Protein AF-A0A2D6P8U4-F1 (afdb_monomer)

Foldseek 3Di:
DQPQVLVCVQQNDWDDDPQQKTFGDDPVDDDPDRQWIARSQQQWIAGPPPGDIDRHVLVVCVVSVPDPVSSVVVVVSPPSRPDDDDPPDDPPQDDDPPQWDQLLDDDPDPLSVLAVVLCVVLVHDSVLSVVQSWTAGCDDPLRQWIKGFFAALVRRTPWIKTAHSDPPDPDRIDIPPDDLLGWGNNVQADLAAEAEEEADPSLCSQQVPRYTHSVHLADHPNNLVCNLVSVRAEYEYQYDPVSLVRVLVSLVVCVVSNHFYFDQDDDNDGNSRCGHPVSVVSSVPTDTDDPVNSVVSVVVD

Secondary structure (DSSP, 8-state):
--HHHHHHHHH---EE-GGGEEEE--TTS--SS--EEEETTT--EEETTT--EESSHHHHHHHTT--HHHHHHHHTTSS------------------TTEEETTS---SHHHHHHHHHHHHTT--HHHHHHTT-EEESSGGGTTEEEEEEE-TTS-EEEEEEEESSTT-S-SEE--SS-S-S-TTGGG--TTS-EEEESSHHHHHHH-SSEEE-SSSS--HHHHHHHHHTT--EEEEE--GGGHHHHHHHHHHHHHTT-EEEE----SS-HHHH-HHHHHHHHHHSPPPPHHHHHHHHHT-

Mean predicted aligned error: 14.3 Å

Solvent-accessible surface area (backbone atoms only — not comparable to full-atom values): 17130 Å² total; per-residue (Å²): 135,61,72,62,62,58,49,31,76,73,62,41,81,64,44,84,52,76,95,51,29,32,25,22,60,40,93,88,48,98,54,100,56,60,41,22,36,37,25,73,46,69,30,31,33,38,26,81,79,81,65,53,63,39,80,30,54,67,58,51,40,59,76,64,68,56,56,70,70,63,54,56,62,50,58,79,58,66,80,66,55,79,61,98,62,80,88,72,71,77,81,70,77,66,70,78,64,92,54,59,40,54,60,77,54,88,69,89,50,70,61,53,52,46,44,50,52,41,36,48,75,62,73,47,50,75,66,52,31,53,73,47,57,24,22,33,17,76,46,74,100,50,38,52,16,35,35,43,56,23,24,30,76,86,68,47,60,66,50,46,43,33,35,39,55,49,89,86,45,92,64,54,66,49,65,67,100,63,77,68,70,56,55,36,40,34,60,68,55,56,56,91,48,65,35,35,38,26,37,37,64,62,28,24,61,40,62,59,64,35,38,32,22,45,80,47,74,60,91,37,67,55,47,57,50,47,42,61,76,58,62,37,59,35,39,36,41,46,47,59,62,94,33,44,72,55,47,51,56,50,44,53,53,40,42,76,74,69,24,47,31,27,69,40,87,49,64,103,49,56,52,44,76,63,28,49,69,55,46,51,53,50,52,74,72,46,65,69,58,45,75,69,56,51,53,53,56,64,73,76,110

Nearest PDB structures (foldseek):
  2au3-assembly1_A  TM=5.442E-01  e=9.985E-15  Aquifex aeolicus
  8dvf-assembly1_H  TM=5.049E-01  e=4.642E-12  Escherichia phage T4
  1d0q-assembly1_B  TM=6.889E-01  e=1.267E-02  Geobacillus stearothermophilus
  6hxq-assembly1_C  TM=6.731E-01  e=1.384E+00  Hydrogenobacter thermophilus
  2nu7-assembly1_A  TM=3.804E-01  e=1.554E+00  Escherichia coli

pLDDT: mean 88.01, std 12.31, range [30.81, 98.56]

Radius of gyration: 25.44 Å; Cα contacts (8 Å, |Δi|>4): 503; chains: 1; bounding box: 66×58×62 Å

Sequence (301 aa):
MQLINLLESVMGISKILKKGEHAFYCPFCNHYKKKLQVNVLSQKWRCWVCDKKGGSVFSLFKLLNVSNDKMKKLDDFKNDYIGKKEYKQKKDILQLPNEFKPLWKPSKTPEYRNALHYLKGRGIDTIDIRRYNIGYCESGDYGGMVIIPSYDLYGSLNFFTGRSYYQDSYMKHKNPPVTKDIIGFENMINWNIPITIVEGAFDAITVRRNCIPLYGKVIMNNLKKMILQKGVKEVNLALDPDAIKNTLQTAEYLMNEGVNVVVVPLKEQDPNDMGRNDFYNLVRNTNQLDLSSLVKLKFSI

Structure (mmCIF, N/CA/C/O backbone):
data_AF-A0A2D6P8U4-F1
#
_entry.id   AF-A0A2D6P8U4-F1
#
loop_
_atom_site.group_PDB
_atom_site.id
_atom_site.type_symbol
_atom_site.label_atom_id
_atom_site.label_alt_id
_atom_site.label_comp_id
_atom_site.label_asym_id
_atom_site.label_entity_id
_atom_site.label_seq_id
_atom_site.pdbx_PDB_ins_code
_atom_site.Cartn_x
_atom_site.Cartn_y
_atom_site.Cartn_z
_atom_site.occupancy
_atom_site.B_iso_or_equiv
_atom_site.auth_seq_id
_atom_site.auth_comp_id
_atom_site.auth_asym_id
_atom_site.auth_atom_id
_atom_site.pdbx_PDB_model_num
ATOM 1 N N . MET A 1 1 ? -12.736 29.381 -31.223 1.00 54.16 1 MET A N 1
ATOM 2 C CA . MET A 1 1 ? -14.124 28.872 -31.061 1.00 54.16 1 MET A CA 1
ATOM 3 C C . MET A 1 1 ? -14.551 29.205 -29.638 1.00 54.16 1 MET A C 1
ATOM 5 O O . MET A 1 1 ? -13.677 29.132 -28.800 1.00 54.16 1 MET A O 1
ATOM 9 N N . GLN A 1 2 ? -15.784 29.630 -29.340 1.00 79.12 2 GLN A N 1
ATOM 10 C CA . GLN A 1 2 ? -16.207 29.902 -27.949 1.00 79.12 2 GLN A CA 1
ATOM 11 C C . GLN A 1 2 ? -16.866 28.650 -27.342 1.00 79.12 2 GLN A C 1
ATOM 13 O O . GLN A 1 2 ? -17.594 27.955 -28.052 1.00 79.12 2 GLN A O 1
ATOM 18 N N . LEU A 1 3 ? -16.647 28.370 -26.047 1.00 86.00 3 LEU A N 1
ATOM 19 C CA . LEU A 1 3 ? -17.177 27.180 -25.350 1.00 86.00 3 LEU A CA 1
ATOM 20 C C . LEU A 1 3 ? -18.702 27.042 -25.501 1.00 86.00 3 LEU A C 1
ATOM 22 O O . LEU A 1 3 ? -19.229 25.934 -25.608 1.00 86.00 3 LEU A O 1
ATOM 26 N N . ILE A 1 4 ? -19.410 28.170 -25.567 1.00 90.06 4 ILE A N 1
ATOM 27 C CA . ILE A 1 4 ? -20.857 28.195 -25.775 1.00 90.06 4 ILE A CA 1
ATOM 28 C C . ILE A 1 4 ? -21.283 27.530 -27.090 1.00 90.06 4 ILE A C 1
ATOM 30 O O . ILE A 1 4 ? -22.231 26.751 -27.088 1.00 90.06 4 ILE A O 1
ATOM 34 N N . ASN A 1 5 ? -20.538 27.722 -28.180 1.00 90.94 5 ASN A N 1
ATOM 35 C CA . ASN A 1 5 ? -20.870 27.125 -29.477 1.00 90.94 5 ASN A CA 1
ATOM 36 C C . ASN A 1 5 ? -20.796 25.592 -29.413 1.00 90.94 5 ASN A C 1
ATOM 38 O O . ASN A 1 5 ? -21.602 24.890 -30.023 1.00 90.94 5 ASN A O 1
ATOM 42 N N . LEU A 1 6 ? -19.846 25.059 -28.636 1.00 91.38 6 LEU A N 1
ATOM 43 C CA . LEU A 1 6 ? -19.727 23.621 -28.413 1.00 91.38 6 LEU A CA 1
ATOM 44 C C . LEU A 1 6 ? -20.908 23.090 -27.586 1.00 91.38 6 LEU A C 1
ATOM 46 O O . LEU A 1 6 ? -21.486 22.067 -27.954 1.00 91.38 6 LEU A O 1
ATOM 50 N N . LEU A 1 7 ? -21.300 23.797 -26.520 1.00 91.38 7 LEU A N 1
ATOM 51 C CA . LEU A 1 7 ? -22.465 23.451 -25.697 1.00 91.38 7 LEU A CA 1
ATOM 52 C C . LEU A 1 7 ? -23.767 23.456 -26.511 1.00 91.38 7 LEU A C 1
ATOM 54 O O . LEU A 1 7 ? -24.553 22.512 -26.416 1.00 91.38 7 LEU A O 1
ATOM 58 N N . GLU A 1 8 ? -23.978 24.472 -27.349 1.00 93.56 8 GLU A N 1
ATOM 59 C CA . GLU A 1 8 ? -25.173 24.583 -28.192 1.00 93.56 8 GLU A CA 1
ATOM 60 C C . GLU A 1 8 ? -25.215 23.513 -29.289 1.00 93.56 8 GLU A C 1
ATOM 62 O O . GLU A 1 8 ? -26.287 22.995 -29.596 1.00 93.56 8 GLU A O 1
ATOM 67 N N . SER A 1 9 ? -24.055 23.065 -29.789 1.00 92.62 9 SER A N 1
ATOM 68 C CA . SER A 1 9 ? -23.976 21.923 -30.715 1.00 92.62 9 SER A CA 1
ATOM 69 C C . SER A 1 9 ? -24.376 20.576 -30.091 1.00 92.62 9 SER A C 1
ATOM 71 O O . SER A 1 9 ? -24.535 19.587 -30.811 1.00 92.62 9 SER A O 1
ATOM 73 N N . VAL A 1 10 ? -24.452 20.492 -28.757 1.00 90.00 10 VAL A N 1
ATOM 74 C CA . VAL A 1 10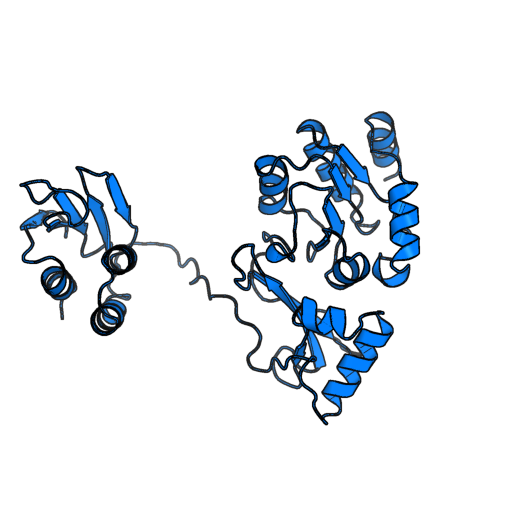 ? -24.798 19.269 -28.011 1.00 90.00 10 VAL A CA 1
ATOM 75 C C . VAL A 1 10 ? -26.210 19.349 -27.436 1.00 90.00 10 VAL A C 1
ATOM 77 O O . VAL A 1 10 ? -26.948 18.375 -27.518 1.00 90.00 10 VAL A O 1
ATOM 80 N N . MET A 1 11 ? -26.585 20.485 -26.847 1.00 91.00 11 MET A N 1
ATOM 81 C CA . MET A 1 11 ? -27.829 20.634 -26.076 1.00 91.00 11 MET A CA 1
ATOM 82 C C . MET A 1 11 ? -28.845 21.589 -26.721 1.00 91.00 11 MET A C 1
ATOM 84 O O . MET A 1 11 ? -29.898 21.851 -26.137 1.00 91.00 11 MET A O 1
ATOM 88 N N . GLY A 1 12 ? -28.539 22.116 -27.909 1.00 89.31 12 GLY A N 1
ATOM 89 C CA . GLY A 1 12 ? -29.346 23.121 -28.596 1.00 89.31 12 GLY A CA 1
ATOM 90 C C . GLY A 1 12 ? -29.139 24.537 -28.055 1.00 89.31 12 GLY A C 1
ATOM 91 O O . GLY A 1 12 ? -28.386 24.766 -27.111 1.00 89.31 12 GLY A O 1
ATOM 92 N N . ILE A 1 13 ? -29.826 25.503 -28.668 1.00 92.25 13 ILE A N 1
ATOM 93 C CA . ILE A 1 13 ? -29.651 26.941 -28.405 1.00 92.25 13 ILE A CA 1
ATOM 94 C C . ILE A 1 13 ? -29.921 27.272 -26.932 1.00 92.25 13 ILE A C 1
ATOM 96 O O . ILE A 1 13 ? -30.961 26.903 -26.367 1.00 92.25 13 ILE A O 1
ATOM 100 N N . SER A 1 14 ? -29.019 28.029 -26.313 1.00 93.75 14 SER A N 1
ATOM 101 C CA . SER A 1 14 ? -29.121 28.437 -24.915 1.00 93.75 14 SER A CA 1
ATOM 102 C C . SER A 1 14 ? -29.982 29.693 -24.723 1.00 93.75 14 SER A C 1
ATOM 104 O O . SER A 1 14 ? -30.368 30.377 -25.667 1.00 93.75 14 SER A O 1
ATOM 106 N N . LYS A 1 15 ? -30.348 30.000 -23.477 1.00 94.31 15 LYS A N 1
ATOM 107 C CA . LYS A 1 15 ? -30.810 31.333 -23.070 1.00 94.31 15 LYS A CA 1
ATOM 108 C C . LYS A 1 15 ? -29.705 31.986 -22.247 1.00 94.31 15 LYS A C 1
ATOM 110 O O . LYS A 1 15 ? -29.347 31.457 -21.196 1.00 94.31 15 LYS A O 1
ATOM 115 N N . ILE A 1 16 ? -29.216 33.134 -22.703 1.00 92.75 16 ILE A N 1
ATOM 116 C CA . ILE A 1 16 ? -28.160 33.895 -22.029 1.00 92.75 16 ILE A CA 1
ATOM 117 C C . ILE A 1 16 ? -28.705 34.498 -20.728 1.00 92.75 16 ILE A C 1
ATOM 119 O O . ILE A 1 16 ? -29.811 35.046 -20.688 1.00 92.75 16 ILE A O 1
ATOM 123 N N . LEU A 1 17 ? -27.926 34.383 -19.657 1.00 89.75 17 LEU A N 1
ATOM 124 C CA . LEU A 1 17 ? -28.174 34.981 -18.349 1.00 89.75 17 LEU A CA 1
ATOM 125 C C . LEU A 1 17 ? -26.971 35.853 -17.939 1.00 89.75 17 LEU A C 1
ATOM 127 O O . LEU A 1 17 ? -25.997 36.016 -18.671 1.00 89.75 17 LEU A O 1
ATOM 131 N N . LYS A 1 18 ? -27.044 36.470 -16.756 1.00 85.88 18 LYS A N 1
ATOM 132 C CA . LYS A 1 18 ? -25.977 37.343 -16.244 1.00 85.88 18 LYS A CA 1
ATOM 133 C C . LYS A 1 18 ? -24.735 36.527 -15.848 1.00 85.88 18 LYS A C 1
ATOM 135 O O . LYS A 1 18 ? -24.853 35.372 -15.454 1.00 85.88 18 LYS A O 1
ATOM 140 N N . LYS A 1 19 ? -23.557 37.163 -15.868 1.00 81.25 19 LYS A N 1
ATOM 141 C CA . LYS A 1 19 ? -22.279 36.611 -15.357 1.00 81.25 19 LYS A CA 1
ATOM 142 C C . LYS A 1 19 ? -21.829 35.292 -16.020 1.00 81.25 19 LYS A C 1
ATOM 144 O O . LYS A 1 19 ? -21.288 34.412 -15.351 1.00 81.25 19 LYS A O 1
ATOM 149 N N . GLY A 1 20 ? -22.044 35.163 -17.331 1.00 83.25 20 GLY A N 1
ATOM 150 C CA . GLY A 1 20 ? -21.595 34.001 -18.110 1.00 83.25 20 GLY A CA 1
ATOM 151 C C . GLY A 1 20 ? -22.430 32.736 -17.896 1.00 83.25 20 GLY A C 1
ATOM 152 O O . GLY A 1 20 ? -21.980 31.648 -18.237 1.00 83.25 20 GLY A O 1
ATOM 153 N N . GLU A 1 21 ? -23.624 32.850 -17.316 1.00 91.88 21 GLU A N 1
ATOM 154 C CA . GLU A 1 21 ? -24.567 31.739 -17.177 1.00 91.88 21 GLU A CA 1
ATOM 155 C C . GLU A 1 21 ? -25.403 31.561 -18.449 1.00 91.88 21 GLU A C 1
ATOM 157 O O . GLU A 1 21 ? -25.930 32.525 -19.005 1.00 91.88 21 GLU A O 1
ATOM 162 N N . HIS A 1 22 ? -25.584 30.316 -18.875 1.00 95.81 22 HIS A N 1
ATOM 163 C CA . HIS A 1 22 ? -26.416 29.938 -20.013 1.00 95.81 22 HIS A CA 1
ATOM 164 C C . HIS A 1 22 ? -27.392 28.838 -19.600 1.00 95.81 22 HIS A C 1
ATOM 166 O O . HIS A 1 22 ? -26.995 27.829 -19.021 1.00 95.81 22 HIS A O 1
ATOM 172 N N . ALA A 1 23 ? -28.680 29.021 -19.889 1.00 96.00 23 ALA A N 1
ATOM 173 C CA . ALA A 1 23 ? -29.722 28.055 -19.559 1.00 96.00 23 ALA A CA 1
ATOM 174 C C . ALA A 1 23 ? -30.136 27.209 -20.772 1.00 96.00 23 ALA A C 1
ATOM 176 O O . ALA A 1 23 ? -30.464 27.748 -21.827 1.00 96.00 23 ALA A O 1
ATOM 177 N N . PHE A 1 24 ? -30.213 25.894 -20.582 1.00 96.75 24 PHE A N 1
ATOM 178 C CA . PHE A 1 24 ? -30.590 24.874 -21.561 1.00 96.75 24 PHE A CA 1
ATOM 179 C C . PHE A 1 24 ? -31.793 24.061 -21.077 1.00 96.75 24 PHE A C 1
ATOM 181 O O . PHE A 1 24 ? -32.132 24.047 -19.884 1.00 96.75 24 PHE A O 1
ATOM 188 N N . TYR A 1 25 ? -32.437 23.356 -22.008 1.00 95.94 25 TYR A N 1
ATOM 189 C CA . TYR A 1 25 ? -33.352 22.279 -21.643 1.00 95.94 25 TYR A CA 1
ATOM 190 C C . TYR A 1 25 ? -32.557 21.171 -20.963 1.00 95.94 25 TYR A C 1
ATOM 192 O O . TYR A 1 25 ? -31.453 20.839 -21.385 1.00 95.94 25 TYR A O 1
ATOM 200 N N . CYS A 1 26 ? -33.087 20.651 -19.860 1.00 93.12 26 CYS A N 1
ATOM 201 C CA . CYS A 1 26 ? -32.398 19.601 -19.134 1.00 93.12 26 CYS A CA 1
ATOM 202 C C . CYS A 1 26 ? -32.654 18.261 -19.840 1.00 93.12 26 CYS A C 1
ATOM 204 O O . CYS A 1 26 ? -33.804 17.840 -19.896 1.00 93.12 26 CYS A O 1
ATOM 206 N N . PRO A 1 27 ? -31.622 17.556 -20.316 1.00 90.44 27 PRO A N 1
ATOM 207 C CA . PRO A 1 27 ? -31.775 16.244 -20.949 1.00 90.44 27 PRO A CA 1
ATOM 208 C C . PRO A 1 27 ? -32.093 15.131 -19.938 1.00 90.44 27 PRO A C 1
ATOM 210 O O . PRO A 1 27 ? -32.427 14.017 -20.319 1.00 90.44 27 PRO A O 1
ATOM 213 N N . PHE A 1 28 ? -31.983 15.418 -18.637 1.00 90.75 28 PHE A N 1
ATOM 214 C CA . PHE A 1 28 ? -32.186 14.442 -17.566 1.00 90.75 28 PHE A CA 1
ATOM 215 C C . PHE A 1 28 ? -33.572 14.503 -16.918 1.00 90.75 28 PHE A C 1
ATOM 217 O O . PHE A 1 28 ? -33.871 13.679 -16.058 1.00 90.75 28 PHE A O 1
ATOM 224 N N . CYS A 1 29 ? -34.385 15.513 -17.236 1.00 90.75 29 CYS A N 1
ATOM 225 C CA . CYS A 1 29 ? -35.736 15.636 -16.698 1.00 90.75 29 CYS A CA 1
ATOM 226 C C . CYS A 1 29 ? -36.660 16.332 -17.693 1.00 90.75 29 CYS A C 1
ATOM 228 O O . CYS A 1 29 ? -36.259 17.282 -18.362 1.00 90.75 29 CYS A O 1
ATOM 230 N N . ASN A 1 30 ? -37.922 15.918 -17.731 1.00 88.38 30 ASN A N 1
ATOM 231 C CA . ASN A 1 30 ? -38.891 16.467 -18.666 1.00 88.38 30 ASN A CA 1
ATOM 232 C C . ASN A 1 30 ? -39.553 17.737 -18.099 1.00 88.38 30 ASN A C 1
ATOM 234 O O . ASN A 1 30 ? -40.596 17.672 -17.454 1.00 88.38 30 ASN A O 1
ATOM 238 N N . HIS A 1 31 ? -38.916 18.897 -18.286 1.00 92.00 31 HIS A N 1
ATOM 239 C CA . HIS A 1 31 ? -39.448 20.190 -17.847 1.00 92.00 31 HIS A CA 1
ATOM 240 C C . HIS A 1 31 ? -39.489 21.191 -19.011 1.00 92.00 31 HIS A C 1
ATOM 242 O O . HIS A 1 31 ? -38.483 21.445 -19.669 1.00 92.00 31 HIS A O 1
ATOM 248 N N . TYR A 1 32 ? -40.644 21.829 -19.211 1.00 89.94 32 TYR A N 1
ATOM 249 C CA . TYR A 1 32 ? -40.938 22.715 -20.350 1.00 89.94 32 TYR A CA 1
ATOM 250 C C . TYR A 1 32 ? -40.152 24.044 -20.372 1.00 89.94 32 TYR A C 1
ATOM 252 O O . TYR A 1 32 ? -40.180 24.776 -21.360 1.00 89.94 32 TYR A O 1
ATOM 260 N N . LYS A 1 33 ? -39.434 24.381 -19.292 1.00 92.62 33 LYS A N 1
ATOM 261 C CA . LYS A 1 33 ? -38.512 25.537 -19.220 1.00 92.62 33 LYS A CA 1
ATOM 262 C C . LYS A 1 33 ? -37.052 25.090 -19.188 1.00 92.62 33 LYS A C 1
ATOM 264 O O . LYS A 1 33 ? -36.723 24.114 -18.515 1.00 92.62 33 LYS A O 1
ATOM 269 N N . LYS A 1 34 ? -36.174 25.906 -19.781 1.00 94.81 34 LYS A N 1
ATOM 270 C CA . LYS A 1 34 ? -34.710 25.783 -19.695 1.00 94.81 34 LYS A CA 1
ATOM 271 C C . LYS A 1 34 ? -34.228 25.990 -18.252 1.00 94.81 34 LYS A C 1
ATOM 273 O O . LYS A 1 34 ? -34.182 27.120 -17.761 1.00 94.81 34 LYS A O 1
ATOM 278 N N . LYS A 1 35 ? -33.943 24.894 -17.549 1.00 95.44 35 LYS A N 1
ATOM 279 C CA . LYS A 1 35 ? -33.589 24.879 -16.116 1.00 95.44 35 LYS A CA 1
ATOM 280 C C . LYS A 1 35 ? -32.215 24.280 -15.825 1.00 95.44 35 LYS A C 1
ATOM 282 O O . LYS A 1 35 ? -31.794 24.318 -14.672 1.00 95.44 35 LYS A O 1
ATOM 287 N N . LEU A 1 36 ? -31.521 23.766 -16.841 1.00 96.25 36 LEU A N 1
ATOM 288 C CA . LEU A 1 36 ? -30.115 23.386 -16.750 1.00 96.25 36 LEU A CA 1
ATOM 289 C C . LEU A 1 36 ? -29.263 24.627 -17.009 1.00 96.25 36 LEU A C 1
ATOM 291 O O . LEU A 1 36 ? -29.207 25.093 -18.138 1.00 96.25 36 LEU A O 1
ATOM 295 N N . GLN A 1 37 ? -28.643 25.182 -15.976 1.00 96.69 37 GLN A N 1
ATOM 296 C CA . GLN A 1 37 ? -27.722 26.306 -16.118 1.00 96.69 37 GLN A CA 1
ATOM 297 C C . GLN A 1 37 ? -26.286 25.800 -16.193 1.00 96.69 37 GLN A C 1
ATOM 299 O O . GLN A 1 37 ? -25.914 24.896 -15.443 1.00 96.69 37 GLN A O 1
ATOM 304 N N . VAL A 1 38 ? -25.513 26.375 -17.109 1.00 95.06 38 VAL A N 1
ATOM 305 C CA . VAL A 1 38 ? -24.090 26.120 -17.315 1.00 95.06 38 VAL A CA 1
ATOM 306 C C . VAL A 1 38 ? -23.380 27.466 -17.352 1.00 95.06 38 VAL A C 1
ATOM 308 O O . VAL A 1 38 ? -23.699 28.314 -18.186 1.00 95.06 38 VAL A O 1
ATOM 311 N N . ASN A 1 39 ? -22.391 27.646 -16.488 1.00 93.00 39 ASN A N 1
ATOM 312 C CA . ASN A 1 39 ? -21.556 28.833 -16.500 1.00 93.00 39 ASN A CA 1
ATOM 313 C C . ASN A 1 39 ? -20.386 28.623 -17.464 1.00 93.00 39 ASN A C 1
ATOM 315 O O . ASN A 1 39 ? -19.572 27.735 -17.235 1.00 93.00 39 ASN A O 1
ATOM 319 N N . VAL A 1 40 ? -20.255 29.421 -18.521 1.00 89.12 40 VAL A N 1
ATOM 320 C CA . VAL A 1 40 ? -19.177 29.230 -19.511 1.00 89.12 40 VAL A CA 1
ATOM 321 C C . VAL A 1 40 ? -17.803 29.679 -19.008 1.00 89.12 40 VAL A C 1
ATOM 323 O O . VAL A 1 40 ? -16.796 29.248 -19.553 1.00 89.12 40 VAL A O 1
ATOM 326 N N . LEU A 1 41 ? -17.746 30.488 -17.946 1.00 85.62 41 LEU A N 1
ATOM 327 C CA . LEU A 1 41 ? -16.488 30.940 -17.338 1.00 85.62 41 LEU A CA 1
ATOM 328 C C . LEU A 1 41 ? -15.974 29.923 -16.309 1.00 85.62 41 LEU A C 1
ATOM 330 O O . LEU A 1 41 ? -14.814 29.526 -16.328 1.00 85.62 41 LEU A O 1
ATOM 334 N N . SER A 1 42 ? -16.851 29.469 -15.409 1.00 82.50 42 SER A N 1
ATOM 335 C CA . SER A 1 42 ? -16.504 28.506 -14.353 1.00 82.50 42 SER A CA 1
ATOM 336 C C . SER A 1 42 ? -16.768 27.048 -14.724 1.00 82.50 42 SER A C 1
ATOM 338 O O . SER A 1 42 ? -16.460 26.161 -13.937 1.00 82.50 42 SER A O 1
ATOM 340 N N . GLN A 1 43 ? -17.386 26.777 -15.874 1.00 88.12 43 GLN A N 1
ATOM 341 C CA . GLN A 1 43 ? -17.770 25.447 -16.374 1.00 88.12 43 GLN A CA 1
ATOM 342 C C . GLN A 1 43 ? -18.676 24.613 -15.451 1.00 88.12 43 GLN A C 1
ATOM 344 O O . GLN A 1 43 ? -18.984 23.457 -15.751 1.00 88.12 43 GLN A O 1
ATOM 349 N N . LYS A 1 44 ? -19.125 25.174 -14.327 1.00 91.00 44 LYS A N 1
ATOM 350 C CA . LYS A 1 44 ? -20.055 24.523 -13.408 1.00 91.00 44 LYS A CA 1
ATOM 351 C C . LYS A 1 44 ? -21.443 24.501 -14.018 1.00 91.00 44 LYS A C 1
ATOM 353 O O . LYS A 1 44 ? -21.838 25.427 -14.724 1.00 91.00 44 LYS A O 1
ATOM 358 N N . TRP A 1 45 ? -22.198 23.463 -13.693 1.00 94.88 45 TRP A N 1
ATOM 359 C CA . TRP A 1 45 ? -23.568 23.338 -14.158 1.00 94.88 45 TRP A CA 1
ATOM 360 C C . TRP A 1 45 ? -24.472 22.737 -13.093 1.00 94.88 45 TRP A C 1
ATOM 362 O O . TRP A 1 45 ? -24.039 21.948 -12.249 1.00 94.88 45 TRP A O 1
ATOM 372 N N . ARG A 1 46 ? -25.747 23.115 -13.140 1.00 95.31 46 ARG A N 1
ATOM 373 C CA . ARG A 1 46 ? -26.797 22.592 -12.264 1.00 95.31 46 ARG A CA 1
ATOM 374 C C . ARG A 1 46 ? -28.145 22.672 -12.959 1.00 95.31 46 ARG A C 1
ATOM 376 O O . ARG A 1 46 ? -28.494 23.692 -13.548 1.00 95.31 46 ARG A O 1
ATOM 383 N N . CYS A 1 47 ? -28.932 21.611 -12.844 1.00 95.38 47 CYS A N 1
ATOM 384 C CA . CYS A 1 47 ? -30.356 21.660 -13.115 1.00 95.38 47 CYS A CA 1
ATOM 385 C C . CYS A 1 47 ? -31.112 22.075 -11.853 1.00 95.38 47 CYS A C 1
ATOM 387 O O . CYS A 1 47 ? -31.007 21.424 -10.819 1.00 95.38 47 CYS A O 1
ATOM 389 N N . TRP A 1 48 ? -31.927 23.121 -11.955 1.00 93.44 48 TRP A N 1
ATOM 390 C CA . TRP A 1 48 ? -32.755 23.620 -10.851 1.00 93.44 48 TRP A CA 1
ATOM 391 C C . TRP A 1 48 ? -34.073 22.851 -10.654 1.00 93.44 48 TRP A C 1
ATOM 393 O O . TRP A 1 48 ? -34.917 23.293 -9.884 1.00 93.44 48 TRP A O 1
ATOM 403 N N . VAL A 1 49 ? -34.274 21.740 -11.375 1.00 93.88 49 VAL A N 1
ATOM 404 C CA . VAL A 1 49 ? -35.468 20.881 -11.256 1.00 93.88 49 VAL A CA 1
ATOM 405 C C . VAL A 1 49 ? -35.086 19.514 -10.691 1.00 93.88 49 VAL A C 1
ATOM 407 O O . VAL A 1 49 ? -35.568 19.148 -9.630 1.00 93.88 49 VAL A O 1
ATOM 410 N N . CYS A 1 50 ? -34.185 18.772 -11.347 1.00 89.75 50 CYS A N 1
ATOM 411 C CA . CYS A 1 50 ? -33.777 17.428 -10.902 1.00 89.75 50 CYS A CA 1
ATOM 412 C C . CYS A 1 50 ? -32.506 17.394 -10.031 1.00 89.75 50 CYS A C 1
ATOM 414 O O . CYS A 1 50 ? -31.950 16.324 -9.804 1.00 89.75 50 CYS A O 1
ATOM 416 N N . ASP A 1 51 ? -31.997 18.558 -9.621 1.00 89.31 51 ASP A N 1
ATOM 417 C CA . ASP A 1 51 ? -30.769 18.792 -8.836 1.00 89.31 51 ASP A CA 1
ATOM 418 C C . ASP A 1 51 ? -29.454 18.172 -9.354 1.00 89.31 51 ASP A C 1
ATOM 420 O O . ASP A 1 51 ? -28.400 18.327 -8.730 1.00 89.31 51 ASP A O 1
ATOM 424 N N . LYS A 1 52 ? -29.450 17.526 -10.528 1.00 87.69 52 LYS A N 1
ATOM 425 C CA . LYS A 1 52 ? -28.202 17.080 -11.163 1.00 87.69 52 LYS A CA 1
ATOM 426 C C . LYS A 1 52 ? -27.276 18.272 -11.379 1.00 87.69 52 LYS A C 1
ATOM 428 O O . LYS A 1 52 ? -27.683 19.302 -11.918 1.00 87.69 52 LYS A O 1
ATOM 433 N N . LYS A 1 53 ? -26.024 18.117 -10.964 1.00 91.81 53 LYS A N 1
ATOM 434 C CA . LYS A 1 53 ? -25.007 19.167 -10.981 1.00 91.81 53 LYS A CA 1
ATOM 435 C C . LYS A 1 53 ? -23.625 18.582 -11.202 1.00 91.81 53 LYS A C 1
ATOM 437 O O . LYS A 1 53 ? -23.391 17.407 -10.921 1.00 91.81 53 LYS A O 1
ATOM 442 N N . GLY A 1 54 ? -22.707 19.415 -11.665 1.00 87.88 54 GLY A N 1
ATOM 443 C CA . GLY A 1 54 ? -21.327 19.016 -11.882 1.00 87.88 54 GLY A CA 1
ATOM 444 C C . GLY A 1 54 ? -20.365 20.192 -11.863 1.00 87.88 54 GLY A C 1
ATOM 445 O O . GLY A 1 54 ? -20.733 21.348 -12.076 1.00 87.88 54 GLY A O 1
ATOM 446 N N . GLY A 1 55 ? -19.111 19.870 -11.554 1.00 85.56 55 GLY A N 1
ATOM 447 C CA . GLY A 1 55 ? -18.034 20.848 -11.421 1.00 85.56 55 GLY A CA 1
ATOM 448 C C . GLY A 1 55 ? -17.366 21.240 -12.738 1.00 85.56 55 GLY A C 1
ATOM 449 O O . GLY A 1 55 ? -16.497 22.103 -12.713 1.00 85.56 55 GLY A O 1
ATOM 450 N N . SER A 1 56 ? -17.727 20.603 -13.854 1.00 89.25 56 SER A N 1
ATOM 451 C CA . SER A 1 56 ? -17.162 20.885 -15.174 1.00 89.25 56 SER A CA 1
ATOM 452 C C . SER A 1 56 ? -18.127 20.508 -16.297 1.00 89.25 56 SER A C 1
ATOM 454 O O . SER A 1 56 ? -18.952 19.601 -16.152 1.00 89.25 56 SER A O 1
ATOM 456 N N . VAL A 1 57 ? -17.974 21.143 -17.459 1.00 89.50 57 VAL A N 1
ATOM 457 C CA . VAL A 1 57 ? -18.691 20.761 -18.686 1.00 89.50 57 VAL A CA 1
ATOM 458 C C . VAL A 1 57 ? -18.310 19.341 -19.116 1.00 89.50 57 VAL A C 1
ATOM 460 O O . VAL A 1 57 ? -19.152 18.609 -19.628 1.00 89.50 57 VAL A O 1
ATOM 463 N N . PHE A 1 58 ? -17.089 18.891 -18.811 1.00 89.44 58 PHE A N 1
ATOM 464 C CA . PHE A 1 58 ? -16.661 17.513 -19.072 1.00 89.44 58 PHE A CA 1
ATOM 465 C C . PHE A 1 58 ? -17.561 16.496 -18.362 1.00 89.44 58 PHE A C 1
ATOM 467 O O . PHE A 1 58 ? -17.981 15.506 -18.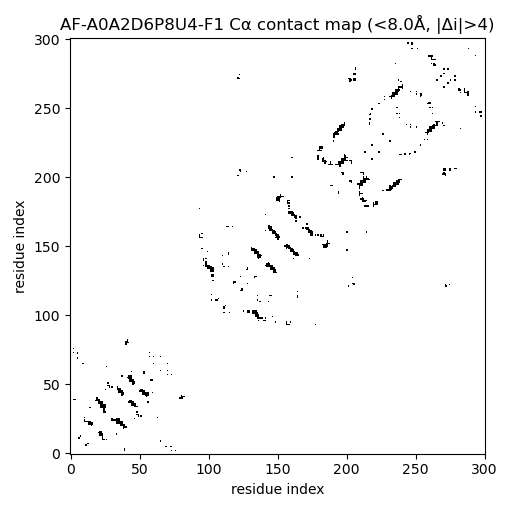961 1.00 89.44 58 PHE A O 1
ATOM 474 N N . SER A 1 59 ? -17.922 16.755 -17.098 1.00 87.94 59 SER A N 1
ATOM 475 C CA . SER A 1 59 ? -18.822 15.860 -16.368 1.00 87.94 59 SER A CA 1
ATOM 476 C C . SER A 1 59 ? -20.235 15.862 -16.956 1.00 87.94 59 SER A C 1
ATOM 478 O O . SER A 1 59 ? -20.901 14.832 -16.918 1.00 87.94 59 SER A O 1
ATOM 480 N N . LEU A 1 60 ? -20.687 16.986 -17.526 1.00 90.69 60 LEU A N 1
ATOM 481 C CA . LEU A 1 60 ? -21.961 17.067 -18.245 1.00 90.69 60 LEU A CA 1
ATOM 482 C C . LEU A 1 60 ? -21.921 16.237 -19.531 1.00 90.69 60 LEU A C 1
ATOM 484 O O . LEU A 1 60 ? -22.792 15.400 -19.742 1.00 90.69 60 LEU A O 1
ATOM 488 N N . PHE A 1 61 ? -20.892 16.415 -20.360 1.00 91.94 61 PHE A N 1
ATOM 489 C CA . PHE A 1 61 ? -20.754 15.694 -21.629 1.00 91.94 61 PHE A CA 1
ATOM 490 C C . PHE A 1 61 ? -20.614 14.185 -21.424 1.00 91.94 61 PHE A C 1
ATOM 492 O O . PHE A 1 61 ? -21.147 13.411 -22.217 1.00 91.94 61 PHE A O 1
ATOM 499 N N . LYS A 1 62 ? -19.959 13.759 -20.335 1.00 87.81 62 LYS A N 1
ATOM 500 C CA . LYS A 1 62 ? -19.840 12.339 -19.984 1.00 87.81 62 LYS A CA 1
ATOM 501 C C . LYS A 1 62 ? -21.203 11.743 -19.641 1.00 87.81 62 LYS A C 1
ATOM 503 O O . LYS A 1 62 ? -21.509 10.647 -20.084 1.00 87.81 62 LYS A O 1
ATOM 508 N N . LEU A 1 63 ? -22.036 12.475 -18.897 1.00 87.25 63 LEU A N 1
ATOM 509 C CA . LEU A 1 63 ? -23.402 12.041 -18.582 1.00 87.25 63 LEU A CA 1
ATOM 510 C C . LEU A 1 63 ? -24.322 12.019 -19.806 1.00 87.25 63 LEU A C 1
ATOM 512 O O . LEU A 1 63 ? -25.314 11.298 -19.804 1.00 87.25 63 LEU A O 1
ATOM 516 N N . LEU A 1 64 ? -24.006 12.813 -20.827 1.00 87.44 64 LEU A N 1
ATOM 517 C CA . LEU A 1 64 ? -24.741 12.867 -22.088 1.00 87.44 64 LEU A CA 1
ATOM 518 C C . LEU A 1 64 ? -24.208 11.904 -23.150 1.00 87.44 64 LEU A C 1
ATOM 520 O O . LEU A 1 64 ? -24.727 11.912 -24.261 1.00 87.44 64 LEU A O 1
ATOM 524 N N . ASN A 1 65 ? -23.190 11.095 -22.827 1.00 85.19 65 ASN A N 1
ATOM 525 C CA . ASN A 1 65 ? -22.527 10.188 -23.767 1.00 85.19 65 ASN A CA 1
ATOM 526 C C . ASN A 1 65 ? -22.154 10.881 -25.093 1.00 85.19 65 ASN A C 1
ATOM 528 O O . ASN A 1 65 ? -22.353 10.345 -26.182 1.00 85.19 65 ASN A O 1
ATOM 532 N N . VAL A 1 66 ? -21.632 12.106 -24.996 1.00 87.38 66 VAL A N 1
ATOM 533 C CA . VAL A 1 66 ? -21.216 12.906 -26.155 1.00 87.38 66 VAL A CA 1
ATOM 534 C C . VAL A 1 66 ? -20.050 12.224 -26.877 1.00 87.38 66 VAL A C 1
ATOM 536 O O . VAL A 1 66 ? -19.159 11.670 -26.235 1.00 87.38 66 VAL A O 1
ATOM 539 N N . SER A 1 67 ? -20.036 12.292 -28.213 1.00 85.19 67 SER A N 1
ATOM 540 C CA . SER A 1 67 ? -18.998 11.665 -29.038 1.00 85.19 67 SER A CA 1
ATOM 541 C C . SER A 1 67 ? -17.578 12.125 -28.682 1.00 85.19 67 SER A C 1
ATOM 543 O O . SER A 1 67 ? -17.342 13.274 -28.289 1.00 85.19 67 SER A O 1
ATOM 545 N N . ASN A 1 68 ? -16.609 11.227 -28.887 1.00 79.00 68 ASN A N 1
ATOM 546 C CA . ASN A 1 68 ? -15.200 11.461 -28.561 1.00 79.00 68 ASN A CA 1
ATOM 547 C C . ASN A 1 68 ? -14.614 12.700 -29.262 1.00 79.00 68 ASN A C 1
ATOM 549 O O . ASN A 1 68 ? -13.778 13.387 -28.680 1.00 79.00 68 ASN A O 1
ATOM 553 N N . ASP A 1 69 ? -15.082 13.044 -30.462 1.00 83.12 69 ASP A N 1
ATOM 554 C CA . ASP A 1 69 ? -14.601 14.224 -31.194 1.00 83.12 69 ASP A CA 1
ATOM 555 C C . ASP A 1 69 ? -15.010 15.538 -30.524 1.00 83.12 69 ASP A C 1
ATOM 557 O O . ASP A 1 69 ? -14.222 16.481 -30.443 1.00 83.12 69 ASP A O 1
ATOM 561 N N . LYS A 1 70 ? -16.236 15.607 -29.991 1.00 83.88 70 LYS A N 1
ATOM 562 C CA . LYS A 1 70 ? -16.711 16.776 -29.238 1.00 83.88 70 LYS A CA 1
ATOM 563 C C . LYS A 1 70 ? -16.071 16.845 -27.849 1.00 83.88 70 LYS A C 1
ATOM 565 O O . LYS A 1 70 ? -15.844 17.944 -27.351 1.00 83.88 70 LYS A O 1
ATOM 570 N N . MET A 1 71 ? -15.732 15.697 -27.257 1.00 82.25 71 MET A N 1
ATOM 571 C CA . MET A 1 71 ? -14.948 15.634 -26.020 1.00 82.25 71 MET A CA 1
ATOM 572 C C . MET A 1 71 ? -13.520 16.146 -26.205 1.00 82.25 71 MET A C 1
ATOM 574 O O . MET A 1 71 ? -13.062 16.933 -25.386 1.00 82.25 71 MET A O 1
ATOM 578 N N . LYS A 1 72 ? -12.841 15.781 -27.299 1.00 83.69 72 LYS A N 1
ATOM 579 C CA . LYS A 1 72 ? -11.512 16.325 -27.623 1.00 83.69 72 LYS A CA 1
ATOM 580 C C . LYS A 1 72 ? -11.555 17.839 -27.831 1.00 83.69 72 LYS A C 1
ATOM 582 O O . LYS A 1 72 ? -10.733 18.548 -27.274 1.00 83.69 72 LYS A O 1
ATOM 587 N N . LYS A 1 73 ? -12.572 18.354 -28.533 1.00 84.00 73 LYS A N 1
ATOM 588 C CA . LYS A 1 73 ? -12.780 19.809 -28.697 1.00 84.00 73 LYS A CA 1
ATOM 589 C C . LYS A 1 73 ? -13.035 20.548 -27.381 1.00 84.00 73 LYS A C 1
ATOM 591 O O . LYS A 1 73 ? -12.857 21.758 -27.327 1.00 84.00 73 LYS A O 1
ATOM 596 N N . LEU A 1 74 ? -13.485 19.857 -26.331 1.00 83.38 74 LEU A N 1
ATOM 597 C CA . LEU A 1 74 ? -13.645 20.460 -25.009 1.00 83.38 74 LEU A CA 1
ATOM 598 C C . LEU A 1 74 ? -12.288 20.718 -24.332 1.00 83.38 74 LEU A C 1
ATOM 600 O O . LEU A 1 74 ? -12.190 21.625 -23.506 1.00 83.38 74 LEU A O 1
ATOM 604 N N . ASP A 1 75 ? -11.245 19.959 -24.686 1.00 78.56 75 ASP A N 1
ATOM 605 C CA . ASP A 1 75 ? -9.908 20.112 -24.106 1.00 78.56 75 ASP A CA 1
ATOM 606 C C . ASP A 1 75 ? -9.268 21.460 -24.455 1.00 78.56 75 ASP A C 1
ATOM 608 O O . ASP A 1 75 ? -8.559 22.022 -23.618 1.00 78.56 75 ASP A O 1
ATOM 612 N N . ASP A 1 76 ? -9.611 22.027 -25.615 1.00 79.81 76 ASP A N 1
ATOM 613 C CA . ASP A 1 76 ? -9.165 23.353 -26.063 1.00 79.81 76 ASP A CA 1
ATOM 614 C C . ASP A 1 76 ? -9.605 24.480 -25.106 1.00 79.81 76 ASP A C 1
ATOM 616 O O . ASP A 1 76 ? -8.985 25.539 -25.051 1.00 79.81 76 ASP A O 1
ATOM 620 N N . PHE A 1 77 ? -10.644 24.243 -24.295 1.00 76.25 77 PHE A N 1
ATOM 621 C CA . PHE A 1 77 ? -11.226 25.212 -23.358 1.00 76.25 77 PHE A CA 1
ATOM 622 C C . PHE A 1 77 ? -10.761 25.032 -21.909 1.00 76.25 77 PHE A C 1
ATOM 624 O O . PHE A 1 77 ? -11.301 25.660 -20.993 1.00 76.25 77 PHE A O 1
ATOM 631 N N . LYS A 1 78 ? -9.774 24.163 -21.658 1.00 65.12 78 LYS A N 1
ATOM 632 C CA . LYS A 1 78 ? -9.243 23.919 -20.306 1.00 65.12 78 LYS A CA 1
ATOM 633 C C . LYS A 1 78 ? -8.488 25.122 -19.722 1.00 65.12 78 LYS A C 1
ATOM 635 O O . LYS A 1 78 ? -8.426 25.234 -18.500 1.00 65.12 78 LYS A O 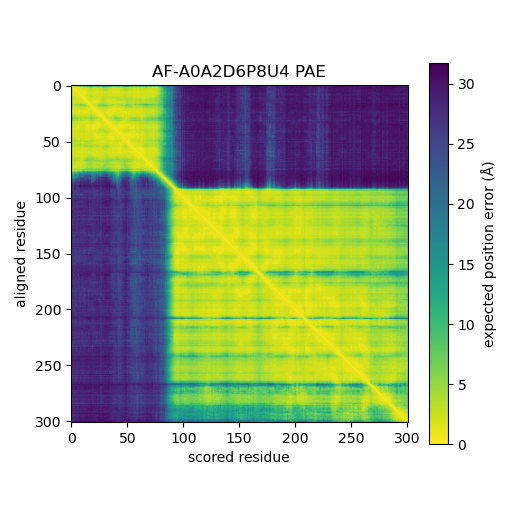1
ATOM 640 N N . ASN A 1 79 ? -7.961 26.015 -20.564 1.00 53.81 79 ASN A N 1
ATOM 641 C CA . ASN A 1 79 ? -7.136 27.156 -20.142 1.00 53.81 79 ASN A CA 1
ATOM 642 C C . ASN A 1 79 ? -7.927 28.453 -19.864 1.00 53.81 79 ASN A C 1
ATOM 644 O O . ASN A 1 79 ? -7.401 29.337 -19.197 1.00 53.81 79 ASN A O 1
ATOM 648 N N . ASP A 1 80 ? -9.196 28.549 -20.278 1.00 54.50 80 ASP A N 1
ATOM 649 C CA . ASP A 1 80 ? -10.036 29.756 -20.104 1.00 54.50 80 ASP A CA 1
ATOM 650 C C . ASP A 1 80 ? -10.707 29.854 -18.715 1.00 54.50 80 ASP A C 1
ATOM 652 O O . ASP A 1 80 ? -11.552 30.715 -18.458 1.00 54.50 80 ASP A O 1
ATOM 656 N N . TYR A 1 81 ? -10.354 28.960 -17.789 1.00 48.25 81 TYR A N 1
ATOM 657 C CA . TYR A 1 81 ? -10.929 28.893 -16.447 1.00 48.25 81 TYR A CA 1
ATOM 658 C C . TYR A 1 81 ? -10.392 30.032 -15.558 1.00 48.25 81 TYR A C 1
ATOM 660 O O . TYR A 1 81 ? -9.423 29.874 -14.815 1.00 48.25 81 TYR A O 1
ATOM 668 N N . ILE A 1 82 ? -11.050 31.196 -15.587 1.00 47.38 82 ILE A N 1
ATOM 669 C CA . ILE A 1 82 ? -10.775 32.314 -14.667 1.00 47.38 82 ILE A CA 1
ATOM 670 C C . ILE A 1 82 ? -11.493 32.043 -13.341 1.00 47.38 82 ILE A C 1
ATOM 672 O O . ILE A 1 82 ? -12.542 32.597 -13.018 1.00 47.38 82 ILE A O 1
ATOM 676 N N . GLY A 1 83 ? -10.934 31.139 -12.551 1.00 41.34 83 GLY A N 1
ATOM 677 C CA . GLY A 1 83 ? -11.358 30.917 -11.181 1.00 41.34 83 GLY A CA 1
ATOM 678 C C . GLY A 1 83 ? -10.128 30.657 -10.348 1.00 41.34 83 GLY A C 1
ATOM 679 O O . GLY A 1 83 ? -9.614 29.544 -10.401 1.00 41.34 83 GLY A O 1
ATOM 680 N N . LYS A 1 84 ? -9.677 31.675 -9.596 1.00 39.09 84 LYS A N 1
ATOM 681 C CA . LYS A 1 84 ? -8.619 31.574 -8.580 1.00 39.09 84 LYS A CA 1
ATOM 682 C C . LYS A 1 84 ? -8.805 30.283 -7.781 1.00 39.09 84 LYS A C 1
ATOM 684 O O . LYS A 1 84 ? -9.621 30.202 -6.865 1.00 39.09 84 LYS A O 1
ATOM 689 N N . LYS A 1 85 ? -8.045 29.269 -8.159 1.00 34.72 85 LYS A N 1
ATOM 690 C CA . LYS A 1 85 ? -7.645 28.173 -7.304 1.00 34.72 85 LYS A CA 1
ATOM 691 C C . LYS A 1 85 ? -6.141 28.291 -7.285 1.00 34.72 85 LYS A C 1
ATOM 693 O O . LYS A 1 85 ? -5.513 28.267 -8.340 1.00 34.72 85 LYS A O 1
ATOM 698 N N . GLU A 1 86 ? -5.591 28.455 -6.090 1.00 31.50 86 GLU A N 1
ATOM 699 C CA . GLU A 1 86 ? -4.228 28.021 -5.818 1.00 31.50 86 GLU A CA 1
ATOM 700 C C . GLU A 1 86 ? -3.988 26.720 -6.579 1.00 31.50 86 GLU A C 1
ATOM 702 O O . GLU A 1 86 ? -4.867 25.849 -6.604 1.00 31.50 86 GLU A O 1
ATOM 707 N N . TYR A 1 87 ? -2.847 26.637 -7.254 1.00 30.81 87 TYR A N 1
ATOM 708 C CA . TYR A 1 87 ? -2.423 25.477 -8.018 1.00 30.81 87 TYR A CA 1
ATOM 709 C C . TYR A 1 87 ? -2.391 24.236 -7.109 1.00 30.81 87 TYR A C 1
ATOM 711 O O . TYR A 1 87 ? -1.348 23.830 -6.612 1.00 30.81 87 TYR A O 1
ATOM 719 N N . LYS A 1 88 ? -3.541 23.591 -6.894 1.00 37.50 88 LYS A N 1
ATOM 720 C CA . LYS A 1 88 ? -3.583 22.184 -6.529 1.00 37.50 88 LYS A CA 1
ATOM 721 C C . LYS A 1 88 ? -3.253 21.456 -7.812 1.00 37.50 88 LYS A C 1
ATOM 723 O O . LYS A 1 88 ? -4.065 21.451 -8.739 1.00 37.50 88 LYS A O 1
ATOM 728 N N . GLN A 1 89 ? -2.022 20.951 -7.849 1.00 34.19 89 GLN A N 1
ATOM 729 C CA . GLN A 1 89 ? -1.490 20.039 -8.850 1.00 34.19 89 GLN A CA 1
ATOM 730 C C . GLN A 1 89 ? -2.616 19.202 -9.458 1.00 34.19 89 GLN A C 1
ATOM 732 O O . GLN A 1 89 ? -3.475 18.674 -8.738 1.00 34.19 89 GLN A O 1
ATOM 737 N N . LYS A 1 90 ? -2.611 19.087 -10.792 1.00 40.31 90 LYS A N 1
ATOM 738 C CA . LYS A 1 90 ? -3.325 18.011 -11.480 1.00 40.31 90 LYS A CA 1
ATOM 739 C C . LYS A 1 90 ? -3.106 16.748 -10.641 1.00 40.31 90 LYS A C 1
ATOM 741 O O . LYS A 1 90 ? -1.968 16.456 -10.288 1.00 40.31 90 LYS A O 1
ATOM 746 N N . LYS A 1 91 ? -4.173 16.029 -10.272 1.00 45.22 91 LYS A N 1
ATOM 747 C CA . LYS A 1 91 ? -4.002 14.623 -9.902 1.00 45.22 91 LYS A CA 1
ATOM 748 C C . LYS A 1 91 ? -3.452 13.974 -11.163 1.00 45.22 91 LYS A C 1
ATOM 750 O O . LYS A 1 91 ? -4.233 13.628 -12.049 1.00 45.22 91 LYS A O 1
ATOM 755 N N . ASP A 1 92 ? -2.131 13.922 -11.280 1.00 50.75 92 ASP A N 1
ATOM 756 C CA . ASP A 1 92 ? -1.478 13.008 -12.190 1.00 50.75 92 ASP A CA 1
ATOM 757 C C . ASP A 1 92 ? -2.091 11.656 -11.860 1.00 50.75 92 ASP A C 1
ATOM 759 O O . ASP A 1 92 ? -2.078 11.207 -10.710 1.00 50.75 92 ASP A O 1
ATOM 763 N N . ILE A 1 93 ? -2.791 11.084 -12.837 1.00 67.38 93 ILE A N 1
ATOM 764 C CA . ILE A 1 93 ? -3.244 9.707 -12.728 1.00 67.38 93 ILE A CA 1
ATOM 765 C C . ILE A 1 93 ? -1.952 8.933 -12.511 1.00 67.38 93 ILE A C 1
ATOM 767 O O . ILE A 1 93 ? -1.095 8.946 -13.393 1.00 67.38 93 ILE A O 1
ATOM 771 N N . LEU A 1 94 ? -1.777 8.369 -11.315 1.00 87.69 94 LEU 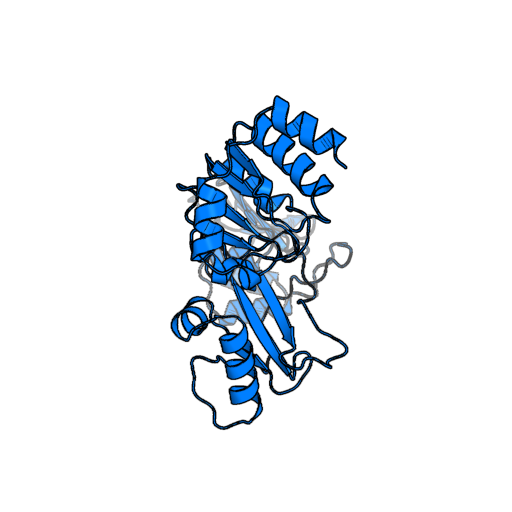A N 1
ATOM 772 C CA . LEU A 1 94 ? -0.579 7.616 -10.991 1.00 87.69 94 LEU A CA 1
ATOM 773 C C . LEU A 1 94 ? -0.431 6.517 -12.042 1.00 87.69 94 LEU A C 1
ATOM 775 O O . LEU A 1 94 ? -1.368 5.759 -12.298 1.00 87.69 94 LEU A O 1
ATOM 779 N N . GLN A 1 95 ? 0.740 6.454 -12.658 1.00 90.88 95 GLN A N 1
ATOM 780 C CA . GLN A 1 95 ? 1.101 5.421 -13.616 1.00 90.88 95 GLN A CA 1
ATOM 781 C C . GLN A 1 95 ? 2.293 4.646 -13.072 1.00 90.88 95 GLN A C 1
ATOM 783 O O . GLN A 1 95 ? 3.078 5.163 -12.273 1.00 90.88 95 GLN A O 1
ATOM 788 N N . LEU A 1 96 ? 2.412 3.392 -13.502 1.00 94.94 96 LEU A N 1
ATOM 789 C CA . LEU A 1 96 ? 3.653 2.657 -13.307 1.00 94.94 96 LEU A CA 1
ATOM 790 C C . LEU A 1 96 ? 4.778 3.352 -14.089 1.00 94.94 96 LEU A C 1
ATOM 792 O O . LEU A 1 96 ? 4.489 4.041 -15.071 1.00 94.94 96 LEU A O 1
ATOM 796 N N . PRO A 1 97 ? 6.045 3.175 -13.680 1.00 94.56 97 PRO A N 1
ATOM 797 C CA . PRO A 1 97 ? 7.179 3.672 -14.452 1.00 94.56 97 PRO A CA 1
ATOM 798 C C . PRO A 1 97 ? 7.101 3.209 -15.912 1.00 94.56 97 PRO A C 1
ATOM 800 O O . PRO A 1 97 ? 6.682 2.081 -16.180 1.00 94.56 97 PRO A O 1
ATOM 803 N N . ASN A 1 98 ? 7.538 4.046 -16.852 1.00 94.19 98 ASN A N 1
ATOM 804 C CA . ASN A 1 98 ? 7.508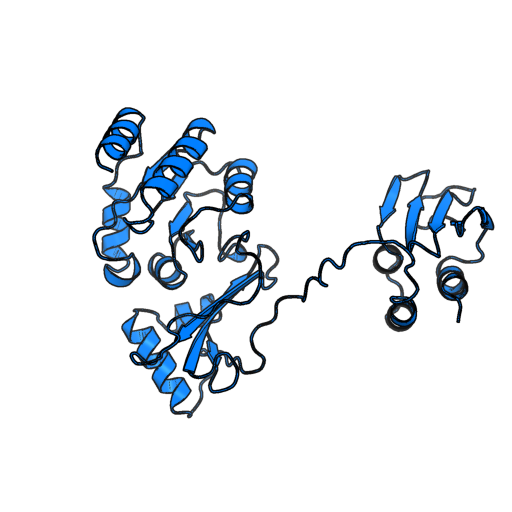 3.713 -18.282 1.00 94.19 98 ASN A CA 1
ATOM 805 C C . ASN A 1 98 ? 8.348 2.464 -18.601 1.00 94.19 98 ASN A C 1
ATOM 807 O O . ASN A 1 98 ? 8.045 1.715 -19.526 1.00 94.19 98 ASN A O 1
ATOM 811 N N . GLU A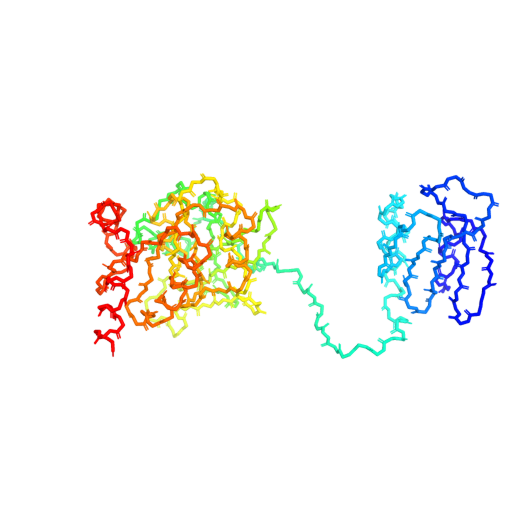 1 99 ? 9.394 2.229 -17.809 1.00 96.00 99 GLU A N 1
ATOM 812 C CA . GLU A 1 99 ? 10.329 1.112 -17.914 1.00 96.00 99 GLU A CA 1
ATOM 813 C C . GLU A 1 99 ? 9.829 -0.165 -17.224 1.00 96.00 99 GLU A C 1
ATOM 815 O O . GLU A 1 99 ? 10.538 -1.174 -17.232 1.00 96.00 99 GLU A O 1
ATOM 820 N N . PHE A 1 100 ? 8.638 -0.137 -16.616 1.00 97.88 100 PHE A N 1
ATOM 821 C CA . PHE A 1 100 ? 8.077 -1.276 -15.900 1.00 97.88 100 PHE A CA 1
ATOM 822 C C . PHE A 1 100 ? 7.908 -2.480 -16.830 1.00 97.88 100 PHE A C 1
ATOM 824 O O . PHE A 1 100 ? 7.156 -2.454 -17.809 1.00 97.88 100 PHE A O 1
ATOM 831 N N . LYS A 1 101 ? 8.571 -3.580 -16.474 1.00 98.12 101 LYS A N 1
ATOM 832 C CA . LYS A 1 101 ? 8.451 -4.875 -17.141 1.00 98.12 101 LYS A CA 1
ATOM 833 C C . LYS A 1 101 ? 7.833 -5.883 -16.169 1.00 98.12 101 LYS A C 1
ATOM 835 O O . LYS A 1 101 ? 8.402 -6.112 -15.101 1.00 98.12 101 LYS A O 1
ATOM 840 N N . PRO A 1 102 ? 6.692 -6.512 -16.499 1.00 97.75 102 PRO A N 1
ATOM 841 C CA . PRO A 1 102 ? 6.091 -7.513 -15.624 1.00 97.75 102 PRO A CA 1
ATOM 842 C C . PRO A 1 102 ? 6.973 -8.765 -15.532 1.00 97.75 102 PRO A C 1
ATOM 844 O O . PRO A 1 102 ? 7.370 -9.318 -16.557 1.00 97.75 102 PRO A O 1
ATOM 847 N N . LEU A 1 103 ? 7.223 -9.270 -14.319 1.00 97.88 103 LEU A N 1
ATOM 848 C CA . LEU A 1 103 ? 8.104 -10.430 -14.109 1.00 97.88 103 LEU A CA 1
ATOM 849 C C . LEU A 1 103 ? 7.464 -11.763 -14.519 1.00 97.88 103 LEU A C 1
ATOM 851 O O . LEU A 1 103 ? 8.171 -12.732 -14.801 1.00 97.88 103 LEU A O 1
ATOM 855 N N . TRP A 1 104 ? 6.130 -11.815 -14.610 1.00 96.06 104 TRP A N 1
ATOM 856 C CA . TRP A 1 104 ? 5.419 -12.986 -15.132 1.00 96.06 104 TRP A CA 1
ATOM 857 C C . TRP A 1 104 ? 5.660 -13.208 -16.632 1.00 96.06 104 TRP A C 1
ATOM 859 O O . TRP A 1 104 ? 5.362 -14.296 -17.130 1.00 96.06 104 TRP A O 1
ATOM 869 N N . LYS A 1 105 ? 6.191 -12.206 -17.350 1.00 96.19 105 LYS A N 1
ATOM 870 C CA . LYS A 1 105 ? 6.621 -12.325 -18.743 1.00 96.19 105 LYS A CA 1
ATOM 871 C C . LYS A 1 105 ? 8.131 -12.613 -18.775 1.00 96.19 105 LYS A C 1
ATOM 873 O O . LYS A 1 105 ? 8.907 -11.754 -18.362 1.00 96.19 105 LYS A O 1
ATOM 878 N N . PRO A 1 106 ? 8.566 -13.788 -19.264 1.00 94.25 106 PRO A N 1
ATOM 879 C CA . PRO A 1 106 ? 9.982 -14.136 -19.299 1.00 94.25 106 PRO A CA 1
ATOM 880 C C . PRO A 1 106 ? 10.831 -13.141 -20.097 1.00 94.25 106 PRO A C 1
ATOM 882 O O . PRO A 1 106 ? 10.431 -12.690 -21.172 1.00 94.25 106 PRO A O 1
ATOM 885 N N . SER A 1 107 ? 12.031 -12.860 -19.592 1.00 95.75 107 SER A N 1
ATOM 886 C CA . SER A 1 107 ? 13.064 -12.066 -20.258 1.00 95.75 107 SER A CA 1
ATOM 887 C C . SER A 1 107 ? 14.423 -12.758 -20.121 1.00 95.75 107 SER A C 1
ATOM 889 O O . SER A 1 107 ? 14.647 -13.553 -19.209 1.00 95.75 107 SER A O 1
ATOM 891 N N . LYS A 1 108 ? 15.344 -12.484 -21.049 1.00 95.38 108 LYS A N 1
ATOM 892 C CA . LYS A 1 108 ? 16.709 -13.038 -21.026 1.00 95.38 108 LYS A CA 1
ATOM 893 C C . LYS A 1 108 ? 17.731 -12.093 -20.385 1.00 95.38 108 LYS A C 1
ATOM 895 O O . LYS A 1 108 ? 18.900 -12.471 -20.284 1.00 95.38 108 LYS A O 1
ATOM 900 N N . THR A 1 109 ? 17.319 -10.902 -19.953 1.00 97.12 109 THR A N 1
ATOM 901 C CA . THR A 1 109 ? 18.221 -9.881 -19.403 1.00 97.12 109 THR A CA 1
ATOM 902 C C . THR A 1 109 ? 18.810 -10.289 -18.044 1.00 97.12 109 THR A C 1
ATOM 904 O O . THR A 1 109 ? 18.175 -11.047 -17.300 1.00 97.12 109 THR A O 1
ATOM 907 N N . PRO A 1 110 ? 20.034 -9.842 -17.704 1.00 96.44 110 PRO A N 1
ATOM 908 C CA . PRO A 1 110 ? 20.606 -10.039 -16.369 1.00 96.44 110 PRO A CA 1
ATOM 909 C C . PRO A 1 110 ? 19.700 -9.506 -15.252 1.00 96.44 110 PRO A C 1
ATOM 911 O O . PRO A 1 110 ? 19.476 -10.185 -14.253 1.00 96.44 110 PRO A O 1
ATOM 914 N N . GLU A 1 111 ? 19.099 -8.339 -15.461 1.00 97.12 111 GLU A N 1
ATOM 915 C CA . GLU A 1 111 ? 18.220 -7.647 -14.518 1.00 97.12 111 GLU A CA 1
ATOM 916 C C . GLU A 1 111 ? 16.976 -8.472 -14.188 1.00 97.12 111 GLU A C 1
ATOM 918 O O . GLU A 1 111 ? 16.583 -8.547 -13.026 1.00 97.12 111 GLU A O 1
ATOM 923 N N . TYR A 1 112 ? 16.401 -9.156 -15.183 1.00 97.88 112 TYR A N 1
ATOM 924 C CA . TYR A 1 112 ? 15.291 -10.082 -14.964 1.00 97.88 112 TYR A CA 1
ATOM 925 C C . TYR A 1 112 ? 15.674 -11.197 -13.986 1.00 97.88 112 TYR A C 1
ATOM 927 O O . TYR A 1 112 ? 14.933 -11.502 -13.050 1.00 97.88 112 TYR A O 1
ATOM 935 N N . ARG A 1 113 ? 16.860 -11.792 -14.172 1.00 97.19 113 ARG A N 1
ATOM 936 C CA . ARG A 1 113 ? 17.357 -12.869 -13.303 1.00 97.19 113 ARG A CA 1
ATOM 937 C C . ARG A 1 113 ? 17.678 -12.352 -11.905 1.00 97.19 113 ARG A C 1
ATOM 939 O O . ARG A 1 113 ? 17.342 -13.029 -10.938 1.00 97.19 113 ARG A O 1
ATOM 946 N N . ASN A 1 114 ? 18.259 -11.159 -11.798 1.00 97.12 114 ASN A N 1
ATOM 947 C CA . ASN A 1 114 ? 18.567 -10.520 -10.519 1.00 97.12 114 ASN A CA 1
ATOM 948 C C . ASN A 1 114 ? 17.289 -10.217 -9.724 1.00 97.12 114 ASN A C 1
ATOM 950 O O . ASN A 1 114 ? 17.201 -10.573 -8.549 1.00 97.12 114 ASN A O 1
ATOM 954 N N . ALA A 1 115 ? 16.270 -9.647 -10.373 1.00 97.50 115 ALA A N 1
ATOM 955 C CA . ALA A 1 115 ? 14.976 -9.379 -9.751 1.00 97.50 115 ALA A CA 1
ATOM 956 C C . ALA A 1 115 ? 14.291 -10.670 -9.267 1.00 97.50 115 ALA A C 1
ATOM 958 O O . ALA A 1 115 ? 13.814 -10.728 -8.133 1.00 97.50 115 ALA A O 1
ATOM 959 N N . LEU A 1 116 ? 14.290 -11.732 -10.085 1.00 97.44 116 LEU A N 1
ATOM 960 C CA . LEU A 1 116 ? 13.753 -13.036 -9.678 1.00 97.44 116 LEU A CA 1
ATOM 961 C C . LEU A 1 116 ? 14.539 -13.665 -8.526 1.00 97.44 116 LEU A C 1
ATOM 963 O O . LEU A 1 116 ? 13.934 -14.213 -7.606 1.00 97.44 116 LEU A O 1
ATOM 967 N N . HIS A 1 117 ? 15.871 -13.599 -8.565 1.00 96.75 117 HIS A N 1
ATOM 968 C CA . HIS A 1 117 ? 16.720 -14.123 -7.500 1.00 96.75 117 HIS A CA 1
ATOM 969 C C . HIS A 1 117 ? 16.441 -13.409 -6.173 1.00 96.75 117 HIS A C 1
ATOM 971 O O . HIS A 1 117 ? 16.241 -14.066 -5.153 1.00 96.75 117 HIS A O 1
ATOM 977 N N . TYR A 1 118 ? 16.334 -12.079 -6.207 1.00 96.56 118 TYR A N 1
ATOM 978 C CA . TYR A 1 118 ? 15.978 -11.269 -5.048 1.00 96.56 118 TYR A CA 1
ATOM 979 C C . TYR A 1 118 ? 14.610 -11.649 -4.473 1.00 96.56 118 TYR A C 1
ATOM 981 O O . TYR A 1 118 ? 14.501 -11.922 -3.279 1.00 96.56 118 TYR A O 1
ATOM 989 N N . LEU A 1 119 ? 13.574 -11.731 -5.316 1.00 96.44 119 LEU A N 1
ATOM 990 C CA . LEU A 1 119 ? 12.228 -12.123 -4.886 1.00 96.44 119 LEU A CA 1
ATOM 991 C C . LEU A 1 119 ? 12.191 -13.533 -4.294 1.00 96.44 119 LEU A C 1
ATOM 993 O O . LEU A 1 119 ? 11.566 -13.743 -3.255 1.00 96.44 119 LEU A O 1
ATOM 997 N N . LYS A 1 120 ? 12.916 -14.478 -4.902 1.00 94.88 120 LYS A N 1
ATOM 998 C CA . LYS A 1 120 ? 13.052 -15.838 -4.375 1.00 94.88 120 LYS A CA 1
ATOM 999 C C . LYS A 1 120 ? 13.709 -15.838 -2.993 1.00 94.88 120 LYS A C 1
ATOM 1001 O O . LYS A 1 120 ? 13.248 -16.557 -2.112 1.00 94.88 120 LYS A O 1
ATOM 1006 N N . GLY A 1 121 ? 14.734 -15.008 -2.788 1.00 92.44 121 GLY A N 1
ATOM 1007 C CA . GLY A 1 121 ? 15.360 -14.797 -1.479 1.00 92.44 121 GLY A CA 1
ATOM 1008 C C . GLY A 1 121 ? 14.409 -14.216 -0.424 1.00 92.44 121 GLY A C 1
ATOM 1009 O O . GLY A 1 121 ? 14.631 -14.422 0.760 1.00 92.44 121 GLY A O 1
ATOM 1010 N N . ARG A 1 122 ? 13.326 -13.547 -0.846 1.00 90.81 122 ARG A N 1
ATOM 1011 C CA . ARG A 1 122 ? 12.237 -13.053 0.018 1.00 90.81 122 ARG A CA 1
ATOM 1012 C C . ARG A 1 122 ? 11.055 -14.019 0.146 1.00 90.81 122 ARG A C 1
ATOM 1014 O O . ARG A 1 122 ? 10.010 -13.624 0.652 1.00 90.81 122 ARG A O 1
ATOM 1021 N N . GLY A 1 123 ? 11.172 -15.247 -0.362 1.00 91.19 123 GLY A N 1
ATOM 1022 C CA . GLY A 1 123 ? 10.088 -16.233 -0.330 1.00 91.19 123 GLY A CA 1
ATOM 1023 C C . GLY A 1 123 ? 8.901 -15.914 -1.248 1.00 91.19 123 GLY A C 1
ATOM 1024 O O . GLY A 1 123 ? 7.841 -16.513 -1.086 1.00 91.19 123 GLY A O 1
ATOM 1025 N N . ILE A 1 124 ? 9.059 -14.995 -2.208 1.00 94.00 124 ILE A N 1
ATOM 1026 C CA . ILE A 1 124 ? 8.015 -14.637 -3.177 1.00 94.00 124 ILE A CA 1
ATOM 1027 C C . ILE A 1 124 ? 8.112 -15.563 -4.390 1.00 94.00 124 ILE A C 1
ATOM 1029 O O . ILE A 1 124 ? 9.143 -15.624 -5.067 1.00 94.00 124 ILE A O 1
ATOM 1033 N N . ASP A 1 125 ? 7.020 -16.276 -4.671 1.00 93.50 125 ASP A N 1
ATOM 1034 C CA . ASP A 1 125 ? 6.940 -17.249 -5.761 1.00 93.50 125 ASP A CA 1
ATOM 1035 C C . ASP A 1 125 ? 6.315 -16.665 -7.050 1.00 93.50 125 ASP A C 1
ATOM 1037 O O . ASP A 1 125 ? 5.931 -15.496 -7.142 1.00 93.50 125 ASP A O 1
ATOM 1041 N N . THR A 1 126 ? 6.226 -17.483 -8.102 1.00 93.88 126 THR A N 1
ATOM 1042 C CA . THR A 1 126 ? 5.663 -17.063 -9.397 1.00 93.88 126 THR A CA 1
ATOM 1043 C C . THR A 1 126 ? 4.156 -16.798 -9.351 1.00 93.88 126 THR A C 1
ATOM 1045 O O . THR A 1 126 ? 3.650 -16.020 -10.168 1.00 93.88 126 THR A O 1
ATOM 1048 N N . ILE A 1 127 ? 3.438 -17.416 -8.407 1.00 94.56 127 ILE A N 1
ATOM 1049 C CA . ILE A 1 127 ? 2.008 -17.192 -8.186 1.00 94.56 127 ILE A CA 1
ATOM 1050 C C . ILE A 1 127 ? 1.823 -15.808 -7.567 1.00 94.56 127 ILE A C 1
ATOM 1052 O O . ILE A 1 127 ? 0.991 -15.039 -8.053 1.00 94.56 127 ILE A O 1
ATOM 1056 N N . ASP A 1 128 ? 2.637 -15.460 -6.570 1.00 95.19 128 ASP A N 1
ATOM 1057 C CA . ASP A 1 128 ? 2.657 -14.132 -5.959 1.00 95.19 128 ASP A CA 1
ATOM 1058 C C . ASP A 1 128 ? 3.021 -13.058 -6.996 1.00 95.19 128 ASP A C 1
ATOM 1060 O O . ASP A 1 128 ? 2.300 -12.069 -7.140 1.00 95.19 128 ASP A O 1
ATOM 1064 N N . ILE A 1 129 ? 4.064 -13.285 -7.808 1.00 96.94 129 ILE A N 1
ATOM 1065 C CA . ILE A 1 129 ? 4.457 -12.362 -8.890 1.00 96.94 129 ILE A CA 1
ATOM 1066 C C . ILE A 1 129 ? 3.277 -12.045 -9.812 1.00 96.94 129 ILE A C 1
ATOM 1068 O O . ILE A 1 129 ? 3.041 -10.883 -10.149 1.00 96.94 129 ILE A O 1
ATOM 1072 N N . ARG A 1 130 ? 2.518 -13.066 -10.221 1.00 96.00 130 ARG A N 1
ATOM 1073 C CA . ARG A 1 130 ? 1.357 -12.871 -11.093 1.00 96.00 130 ARG A CA 1
ATOM 1074 C C . ARG A 1 130 ? 0.201 -12.196 -10.355 1.00 96.00 130 ARG A C 1
ATOM 1076 O O . ARG A 1 130 ? -0.407 -11.285 -10.908 1.00 96.00 130 ARG A O 1
ATOM 1083 N N . ARG A 1 131 ? -0.089 -12.619 -9.121 1.00 94.50 131 ARG A N 1
ATOM 1084 C CA . ARG A 1 131 ? -1.201 -12.112 -8.302 1.00 94.50 131 ARG A CA 1
ATOM 1085 C C . ARG A 1 131 ? -1.068 -10.624 -7.992 1.00 94.50 131 ARG A C 1
ATOM 1087 O O . ARG A 1 131 ? -2.047 -9.897 -8.111 1.00 94.50 131 ARG A O 1
ATOM 1094 N N . TYR A 1 132 ? 0.131 -10.184 -7.620 1.00 95.94 132 TYR A N 1
ATOM 1095 C CA . TYR A 1 132 ? 0.412 -8.796 -7.246 1.00 95.94 132 TYR A CA 1
ATOM 1096 C C . TYR A 1 132 ? 0.933 -7.957 -8.423 1.00 95.94 132 TYR A C 1
ATOM 1098 O O . TYR A 1 132 ? 1.334 -6.815 -8.224 1.00 95.94 132 TYR A O 1
ATOM 1106 N N . ASN A 1 133 ? 0.932 -8.507 -9.646 1.00 96.38 133 ASN A N 1
ATOM 1107 C CA . ASN A 1 133 ? 1.483 -7.877 -10.851 1.00 96.38 133 ASN A CA 1
ATOM 1108 C C . ASN A 1 133 ? 2.894 -7.303 -10.618 1.00 96.38 133 ASN A C 1
ATOM 1110 O O . ASN A 1 133 ? 3.191 -6.166 -10.982 1.00 96.38 133 ASN A O 1
ATOM 1114 N N . ILE A 1 134 ? 3.757 -8.084 -9.966 1.00 98.38 134 ILE A N 1
ATOM 1115 C CA . ILE A 1 134 ? 5.112 -7.649 -9.634 1.00 98.38 134 ILE A CA 1
ATOM 1116 C C . ILE A 1 134 ? 5.919 -7.537 -10.928 1.00 98.38 134 ILE A C 1
ATOM 1118 O O . ILE A 1 134 ? 5.903 -8.427 -11.788 1.00 98.38 134 ILE A O 1
ATOM 1122 N N . GLY A 1 135 ? 6.637 -6.431 -11.059 1.00 98.44 135 GLY A N 1
ATOM 1123 C CA . GLY A 1 135 ? 7.535 -6.176 -12.172 1.00 98.44 135 GLY A CA 1
ATOM 1124 C C . GLY A 1 135 ? 8.884 -5.666 -11.705 1.00 98.44 135 GLY A C 1
ATOM 1125 O O . GLY A 1 135 ? 9.200 -5.665 -10.517 1.00 98.44 135 GLY A O 1
ATOM 1126 N N . TYR A 1 136 ? 9.685 -5.232 -12.661 1.00 98.56 136 TYR A N 1
ATOM 1127 C CA . TYR A 1 136 ? 10.997 -4.653 -12.424 1.00 98.56 136 TYR A CA 1
ATOM 1128 C C . TYR A 1 136 ? 11.286 -3.582 -13.473 1.00 98.56 136 TYR A C 1
ATOM 1130 O O . TYR A 1 136 ? 10.687 -3.588 -14.551 1.00 98.56 136 TYR A O 1
ATOM 1138 N N . CYS A 1 137 ? 12.203 -2.675 -13.157 1.00 97.94 137 CYS A N 1
ATOM 1139 C CA . CYS A 1 137 ? 12.717 -1.700 -14.109 1.00 97.94 137 CYS A CA 1
ATOM 1140 C C . CYS A 1 137 ? 14.218 -1.928 -14.302 1.00 97.94 137 CYS A C 1
ATOM 1142 O O . CYS A 1 137 ? 14.980 -2.008 -13.340 1.00 97.94 137 CYS A O 1
ATOM 1144 N N . GLU A 1 138 ? 14.648 -2.023 -15.558 1.00 96.62 138 GLU A N 1
ATOM 1145 C CA . GLU A 1 138 ? 16.070 -2.175 -15.914 1.00 96.62 138 GLU A CA 1
ATOM 1146 C C . GLU A 1 138 ? 16.799 -0.832 -15.916 1.00 96.62 138 GLU A C 1
ATOM 1148 O O . GLU A 1 138 ? 17.986 -0.757 -15.622 1.00 96.62 138 GLU A O 1
ATOM 1153 N N . SER A 1 139 ? 16.069 0.236 -16.225 1.00 94.38 139 SER A N 1
ATOM 1154 C CA . SER A 1 139 ? 16.594 1.579 -16.431 1.00 94.38 139 SER A CA 1
ATOM 1155 C C . SER A 1 139 ? 15.650 2.635 -15.860 1.00 94.38 139 SER A C 1
ATOM 1157 O O . SER A 1 139 ? 14.591 2.320 -15.309 1.00 94.38 139 SER A O 1
ATOM 1159 N N . GLY A 1 140 ? 16.039 3.899 -16.025 1.00 94.19 140 GLY A N 1
ATOM 1160 C CA . GLY A 1 140 ? 15.262 5.048 -15.587 1.00 94.19 140 GLY A CA 1
ATOM 1161 C C . GLY A 1 140 ? 15.289 5.225 -14.074 1.00 94.19 140 GLY A C 1
ATOM 1162 O O . GLY A 1 140 ? 16.128 4.679 -13.359 1.00 94.19 140 GLY A O 1
ATOM 1163 N N . ASP A 1 141 ? 14.316 5.979 -13.586 1.00 91.88 141 ASP A N 1
ATOM 1164 C CA . ASP A 1 141 ? 14.209 6.419 -12.196 1.00 91.88 141 ASP A CA 1
ATOM 1165 C C . ASP A 1 141 ? 14.074 5.291 -11.163 1.00 91.88 141 ASP A C 1
ATOM 1167 O O . ASP A 1 141 ? 14.278 5.519 -9.967 1.00 91.88 141 ASP A O 1
ATOM 1171 N N . TYR A 1 142 ? 13.682 4.107 -11.628 1.00 95.81 142 TYR A N 1
ATOM 1172 C CA . TYR A 1 142 ? 13.508 2.893 -10.839 1.00 95.81 142 TYR A CA 1
ATOM 1173 C C . TYR A 1 142 ? 14.414 1.755 -11.330 1.00 95.81 142 TYR A C 1
ATOM 1175 O O . TYR A 1 142 ? 14.196 0.600 -10.968 1.00 95.81 142 TYR A O 1
ATOM 1183 N N . GLY A 1 143 ? 15.417 2.053 -12.163 1.00 96.50 143 GLY A N 1
ATOM 1184 C CA . GLY A 1 143 ? 16.369 1.058 -12.650 1.00 96.50 143 GLY A CA 1
ATOM 1185 C C . GLY A 1 143 ? 17.017 0.294 -11.494 1.00 96.50 143 GLY A C 1
ATOM 1186 O O . GLY A 1 143 ? 17.408 0.888 -10.489 1.00 96.50 143 GLY A O 1
ATOM 1187 N N . GLY A 1 144 ? 17.093 -1.032 -11.604 1.00 96.56 144 GLY A N 1
ATOM 1188 C CA . GLY A 1 144 ? 17.616 -1.863 -10.518 1.00 96.56 144 GLY A CA 1
ATOM 1189 C C . GLY A 1 144 ? 16.595 -2.199 -9.425 1.00 96.56 144 GLY A C 1
ATOM 1190 O O . GLY A 1 144 ? 16.987 -2.712 -8.374 1.00 96.56 144 GLY A O 1
ATOM 1191 N N . MET A 1 145 ? 15.306 -1.899 -9.630 1.00 98.25 145 MET A N 1
ATOM 1192 C CA . MET A 1 145 ? 14.263 -2.119 -8.626 1.00 98.25 145 MET A CA 1
ATOM 1193 C C . MET A 1 145 ? 13.183 -3.099 -9.074 1.00 98.25 145 MET A C 1
ATOM 1195 O O . MET A 1 145 ? 12.743 -3.098 -10.223 1.00 98.25 145 MET A O 1
ATOM 1199 N N . VAL A 1 146 ? 12.703 -3.886 -8.113 1.00 98.31 146 VAL A N 1
ATOM 1200 C CA . VAL A 1 146 ? 11.394 -4.535 -8.172 1.00 98.31 146 VAL A CA 1
ATOM 1201 C C . VAL A 1 146 ? 10.324 -3.480 -7.911 1.00 98.31 146 VAL A C 1
ATOM 1203 O O . VAL A 1 146 ? 10.458 -2.678 -6.987 1.00 98.31 146 VAL A O 1
ATOM 1206 N N . ILE A 1 147 ? 9.250 -3.512 -8.693 1.00 98.50 147 ILE A N 1
ATOM 1207 C CA . ILE A 1 147 ? 8.061 -2.683 -8.510 1.00 98.50 147 ILE A CA 1
ATOM 1208 C C . ILE A 1 147 ? 6.901 -3.574 -8.067 1.00 98.50 147 ILE A C 1
ATOM 1210 O O . ILE A 1 147 ? 6.560 -4.532 -8.764 1.00 98.50 147 ILE A O 1
ATOM 1214 N N . ILE A 1 148 ? 6.274 -3.233 -6.939 1.00 98.31 148 ILE A N 1
ATOM 1215 C CA . ILE A 1 148 ? 5.051 -3.882 -6.444 1.00 98.31 148 ILE A CA 1
ATOM 1216 C C . ILE A 1 148 ? 3.894 -2.872 -6.520 1.00 98.31 148 ILE A C 1
ATOM 1218 O O . ILE A 1 148 ? 3.826 -1.965 -5.682 1.00 98.31 148 ILE A O 1
ATOM 1222 N N . PRO A 1 149 ? 3.009 -2.985 -7.527 1.00 97.81 149 PRO A N 1
ATOM 1223 C CA . PRO A 1 149 ? 1.831 -2.134 -7.678 1.00 97.81 149 PRO A CA 1
ATOM 1224 C C . PRO A 1 149 ? 0.768 -2.369 -6.600 1.00 97.81 149 PRO A C 1
ATOM 1226 O O . PRO A 1 149 ? 0.575 -3.494 -6.148 1.00 97.81 149 PRO A O 1
ATOM 1229 N N . SER A 1 150 ? 0.019 -1.324 -6.251 1.00 96.69 150 SER A N 1
ATOM 1230 C CA . SER A 1 150 ? -1.175 -1.391 -5.403 1.00 96.69 150 SER A CA 1
ATOM 1231 C C . SER A 1 150 ? -2.362 -0.745 -6.104 1.00 96.69 150 SER A C 1
ATOM 1233 O O . SER A 1 150 ? -2.238 0.314 -6.724 1.00 96.69 150 SER A O 1
ATOM 1235 N N . TYR A 1 151 ? -3.522 -1.381 -5.981 1.00 94.19 151 TYR A N 1
ATOM 1236 C CA . TYR A 1 151 ? -4.743 -0.974 -6.656 1.00 94.19 151 TYR A CA 1
ATOM 1237 C C . TYR A 1 151 ? -5.865 -0.726 -5.648 1.00 94.19 151 TYR A C 1
ATOM 1239 O O . TYR A 1 151 ? -5.967 -1.420 -4.633 1.00 94.19 151 TYR A O 1
ATOM 1247 N N . ASP A 1 152 ? -6.701 0.268 -5.941 1.00 90.62 152 ASP A N 1
ATOM 1248 C CA . ASP A 1 152 ? -7.941 0.515 -5.205 1.00 90.62 152 ASP A CA 1
ATOM 1249 C C . ASP A 1 152 ? -9.011 -0.545 -5.523 1.00 90.62 152 ASP A C 1
ATOM 1251 O O . ASP A 1 152 ? -8.828 -1.385 -6.406 1.00 90.62 152 ASP A O 1
ATOM 1255 N N . LEU A 1 153 ? -10.156 -0.492 -4.836 1.00 87.31 153 LEU A N 1
ATOM 1256 C CA . LEU A 1 153 ? -11.289 -1.408 -5.051 1.00 87.31 153 LEU A CA 1
ATOM 1257 C C . LEU A 1 153 ? -11.738 -1.527 -6.524 1.00 87.31 153 LEU A C 1
ATOM 1259 O O . LEU A 1 153 ? -12.294 -2.552 -6.918 1.00 87.31 153 LEU A O 1
ATOM 1263 N N . TYR A 1 154 ? -11.517 -0.496 -7.341 1.00 85.38 154 TYR A N 1
ATOM 1264 C CA . TYR A 1 154 ? -11.924 -0.454 -8.746 1.00 85.38 154 TYR A CA 1
ATOM 1265 C C . TYR A 1 154 ? -10.821 -0.928 -9.702 1.00 85.38 154 TYR A C 1
ATOM 1267 O O . TYR A 1 154 ? -11.004 -0.878 -10.919 1.00 85.38 154 TYR A O 1
ATOM 1275 N N . GLY A 1 155 ? -9.677 -1.371 -9.174 1.00 83.69 155 GLY A N 1
ATOM 1276 C CA . GLY A 1 155 ? -8.523 -1.788 -9.965 1.00 83.69 155 GLY A CA 1
ATOM 1277 C C . GLY A 1 155 ? -7.692 -0.623 -10.508 1.00 83.69 155 GLY A C 1
ATOM 1278 O O . GLY A 1 155 ? -6.868 -0.834 -11.397 1.00 83.69 155 GLY A O 1
ATOM 1279 N N . SER A 1 156 ? -7.882 0.602 -10.004 1.00 89.06 156 SER A N 1
ATOM 1280 C CA . SER A 1 156 ? -7.061 1.753 -10.397 1.00 89.06 156 SER A CA 1
ATOM 1281 C C . SER A 1 156 ? -5.788 1.807 -9.562 1.00 89.06 156 SER A C 1
ATOM 1283 O O . SER A 1 156 ? -5.828 1.608 -8.349 1.00 89.06 156 SER A O 1
ATOM 1285 N N . LEU A 1 157 ? -4.647 2.083 -10.200 1.00 92.75 157 LEU A N 1
ATOM 1286 C CA . LEU A 1 157 ? -3.361 2.182 -9.509 1.00 92.75 157 LEU A CA 1
ATOM 1287 C C . LEU A 1 157 ? -3.415 3.324 -8.484 1.00 92.75 157 LEU A C 1
ATOM 1289 O O . LEU A 1 157 ? -3.587 4.487 -8.854 1.00 92.75 157 LEU A O 1
ATOM 1293 N N . ASN A 1 158 ? -3.269 2.990 -7.202 1.00 92.50 158 ASN A N 1
ATOM 1294 C CA . ASN A 1 158 ? -3.323 3.958 -6.104 1.00 92.50 158 ASN A CA 1
ATOM 1295 C C . ASN A 1 158 ? -1.946 4.212 -5.474 1.00 92.50 158 ASN A C 1
ATOM 1297 O O . ASN A 1 158 ? -1.712 5.290 -4.929 1.00 92.50 158 ASN A O 1
ATOM 1301 N N . PHE A 1 159 ? -1.029 3.250 -5.596 1.00 96.56 159 PHE A N 1
ATOM 1302 C CA . PHE A 1 159 ? 0.339 3.331 -5.104 1.00 96.56 159 PHE A CA 1
ATOM 1303 C C . PHE A 1 159 ? 1.221 2.291 -5.807 1.00 96.56 159 PHE A C 1
ATOM 1305 O O . PHE A 1 159 ? 0.729 1.398 -6.494 1.00 96.56 159 PHE A O 1
ATOM 1312 N N . PHE A 1 160 ? 2.531 2.369 -5.612 1.00 97.31 160 PHE A N 1
ATOM 1313 C CA . PHE A 1 160 ? 3.443 1.250 -5.835 1.00 97.31 160 PHE A CA 1
ATOM 1314 C C . PHE A 1 160 ? 4.675 1.437 -4.953 1.00 97.31 160 PHE A C 1
ATOM 1316 O O . PHE A 1 160 ? 4.954 2.549 -4.516 1.00 97.31 160 PHE A O 1
ATOM 1323 N N . THR A 1 161 ? 5.428 0.376 -4.686 1.00 96.94 161 THR A N 1
ATOM 1324 C CA . THR A 1 161 ? 6.733 0.508 -4.027 1.00 96.94 161 THR A CA 1
ATOM 1325 C C . THR A 1 161 ? 7.839 -0.017 -4.927 1.00 96.94 161 THR A C 1
ATOM 1327 O O . THR A 1 161 ? 7.685 -1.059 -5.565 1.00 96.94 161 THR A O 1
ATOM 1330 N N . GLY A 1 162 ? 8.925 0.747 -5.013 1.00 97.19 162 GLY A N 1
ATOM 1331 C CA . GLY A 1 162 ? 10.172 0.374 -5.659 1.00 97.19 162 GLY A CA 1
ATOM 1332 C C . GLY A 1 162 ? 11.181 -0.095 -4.619 1.00 97.19 162 GLY A C 1
ATOM 1333 O O . GLY A 1 162 ? 11.488 0.630 -3.668 1.00 97.19 162 GLY A O 1
ATOM 1334 N N . ARG A 1 163 ? 11.710 -1.303 -4.800 1.00 96.56 163 ARG A N 1
ATOM 1335 C CA . ARG A 1 163 ? 12.706 -1.918 -3.919 1.00 96.56 163 ARG A CA 1
ATOM 1336 C C . ARG A 1 163 ? 13.928 -2.318 -4.728 1.00 96.56 163 ARG A C 1
ATOM 1338 O O . ARG A 1 163 ? 13.802 -3.128 -5.641 1.00 96.56 163 ARG A O 1
ATOM 1345 N N . SER A 1 164 ? 15.099 -1.792 -4.378 1.00 96.75 164 SER A N 1
ATOM 1346 C CA . SER A 1 164 ? 16.352 -2.216 -5.012 1.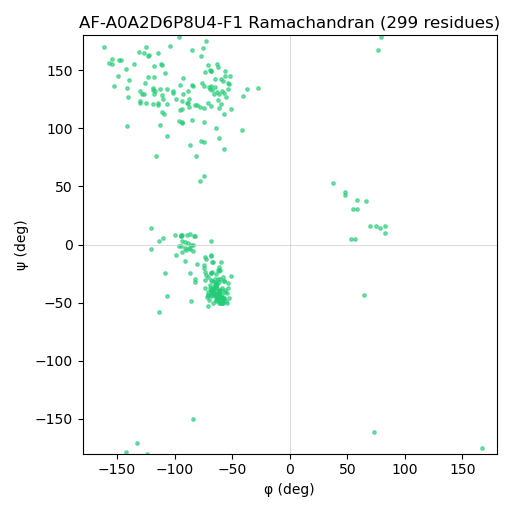00 96.75 164 SER A CA 1
ATOM 1347 C C . SER A 1 164 ? 16.599 -3.704 -4.768 1.00 96.75 164 SER A C 1
ATOM 1349 O O . SER A 1 164 ? 16.562 -4.149 -3.619 1.00 96.75 164 SER A O 1
ATOM 1351 N N . TYR A 1 165 ? 16.891 -4.451 -5.834 1.00 95.38 165 TYR A N 1
ATOM 1352 C CA . TYR A 1 165 ? 17.364 -5.833 -5.720 1.00 95.38 165 TYR A CA 1
ATOM 1353 C C . TYR A 1 165 ? 18.892 -5.938 -5.576 1.00 95.38 165 TYR A C 1
ATOM 1355 O O . TYR A 1 165 ? 19.413 -7.030 -5.360 1.00 95.38 165 TYR A O 1
ATOM 1363 N N . TYR A 1 166 ? 19.612 -4.812 -5.637 1.00 92.62 166 TYR A N 1
ATOM 1364 C CA . TYR A 1 166 ? 21.031 -4.722 -5.285 1.00 92.62 166 TYR A CA 1
ATOM 1365 C C . TYR A 1 166 ? 21.201 -4.313 -3.817 1.00 92.62 166 TYR A C 1
ATOM 1367 O O . TYR A 1 166 ? 20.607 -3.320 -3.380 1.00 92.62 166 TYR A O 1
ATOM 1375 N N . GLN A 1 167 ? 22.017 -5.065 -3.070 1.00 82.56 167 GLN A N 1
ATOM 1376 C CA . GLN A 1 167 ? 22.259 -4.846 -1.636 1.00 82.56 167 GLN A CA 1
ATOM 1377 C C . GLN A 1 167 ? 23.002 -3.530 -1.358 1.00 82.56 167 GLN A C 1
ATOM 1379 O O . GLN A 1 167 ? 22.626 -2.808 -0.432 1.00 82.56 167 GLN A O 1
ATOM 1384 N N . ASP A 1 168 ? 23.963 -3.186 -2.219 1.00 84.38 168 ASP A N 1
ATOM 1385 C CA . ASP A 1 168 ? 24.828 -2.002 -2.093 1.00 84.38 168 ASP A CA 1
ATOM 1386 C C . ASP A 1 168 ? 24.221 -0.731 -2.705 1.00 84.38 168 ASP A C 1
ATOM 1388 O O . ASP A 1 168 ? 24.885 0.295 -2.848 1.00 84.38 168 ASP A O 1
ATOM 1392 N N . SER A 1 169 ? 22.944 -0.776 -3.095 1.00 84.06 169 SER A N 1
ATOM 1393 C CA . SER A 1 169 ? 22.273 0.405 -3.630 1.00 84.06 169 SER A CA 1
ATOM 1394 C C . SER A 1 169 ? 22.129 1.482 -2.560 1.00 84.06 169 SER A C 1
ATOM 1396 O O . SER A 1 169 ? 21.574 1.243 -1.483 1.00 84.06 169 SER A O 1
ATOM 1398 N N . TYR A 1 170 ? 22.550 2.700 -2.907 1.00 81.69 170 TYR A N 1
ATOM 1399 C CA . TYR A 1 170 ? 22.361 3.892 -2.082 1.00 81.69 170 TYR A CA 1
ATOM 1400 C C . TYR A 1 170 ? 20.877 4.130 -1.754 1.00 81.69 170 TYR A C 1
ATOM 1402 O O . TYR A 1 170 ? 20.520 4.460 -0.624 1.00 81.69 170 TYR A O 1
ATOM 1410 N N . MET A 1 171 ? 19.988 3.897 -2.726 1.00 88.56 171 MET A N 1
ATOM 1411 C CA . MET A 1 171 ? 18.545 4.047 -2.557 1.00 88.56 171 MET A CA 1
ATOM 1412 C C . MET A 1 171 ? 17.872 2.677 -2.493 1.00 88.56 171 MET A C 1
ATOM 1414 O O . MET A 1 171 ? 17.483 2.081 -3.498 1.00 88.56 171 MET A O 1
ATOM 1418 N N . LYS A 1 172 ? 17.701 2.186 -1.266 1.00 91.12 172 LYS A N 1
ATOM 1419 C CA . LYS A 1 172 ? 17.088 0.880 -0.995 1.00 91.12 172 LYS A CA 1
ATOM 1420 C C . LYS A 1 172 ? 15.581 0.838 -1.269 1.00 91.12 172 LYS A C 1
ATOM 1422 O O . LYS A 1 172 ? 15.058 -0.233 -1.571 1.00 91.12 172 LYS A O 1
ATOM 1427 N N . HIS A 1 173 ? 14.889 1.968 -1.150 1.00 92.06 173 HIS A N 1
ATOM 1428 C CA . HIS A 1 173 ? 13.450 2.094 -1.382 1.00 92.06 173 HIS A CA 1
ATOM 1429 C C . HIS A 1 173 ? 13.142 3.395 -2.122 1.00 92.06 173 HIS A C 1
ATOM 1431 O O . HIS A 1 173 ? 13.714 4.434 -1.793 1.00 92.06 173 HIS A O 1
ATOM 1437 N N . LYS A 1 174 ? 12.191 3.353 -3.057 1.00 93.25 174 LYS A N 1
ATOM 1438 C CA . LYS A 1 174 ? 11.634 4.538 -3.717 1.00 93.25 174 LYS A CA 1
ATOM 1439 C C . LYS A 1 174 ? 10.133 4.363 -3.896 1.00 93.25 174 LYS A C 1
ATOM 1441 O O . LYS A 1 174 ? 9.679 3.368 -4.448 1.00 93.25 174 LYS A O 1
ATOM 1446 N N . ASN A 1 175 ? 9.368 5.341 -3.433 1.00 93.25 175 ASN A N 1
ATOM 1447 C CA . ASN A 1 175 ? 7.919 5.375 -3.597 1.00 93.25 175 ASN A CA 1
ATOM 1448 C C . ASN A 1 175 ? 7.535 6.503 -4.568 1.00 93.25 175 ASN A C 1
ATOM 1450 O O . ASN A 1 175 ? 8.277 7.485 -4.669 1.00 93.25 175 ASN A O 1
ATOM 1454 N N . PRO A 1 176 ? 6.387 6.399 -5.256 1.00 92.12 176 PRO A N 1
ATOM 1455 C CA . PRO A 1 176 ? 5.882 7.472 -6.093 1.00 92.12 176 PRO A CA 1
ATOM 1456 C C . PRO A 1 176 ? 5.589 8.732 -5.266 1.00 92.12 176 PRO A C 1
ATOM 1458 O O . PRO A 1 176 ? 5.248 8.627 -4.084 1.00 92.12 176 PRO A O 1
ATOM 1461 N N . PRO A 1 177 ? 5.659 9.927 -5.881 1.00 84.56 177 PRO A N 1
ATOM 1462 C CA . PRO A 1 177 ? 5.407 11.205 -5.219 1.00 84.56 177 PRO A CA 1
ATOM 1463 C C . PRO A 1 177 ? 3.899 11.462 -5.038 1.00 84.56 177 PRO A C 1
ATOM 1465 O O . PRO A 1 177 ? 3.361 12.474 -5.479 1.00 84.56 177 PRO A O 1
ATOM 1468 N N . VAL A 1 178 ? 3.194 10.523 -4.408 1.00 86.00 178 VAL A N 1
ATOM 1469 C CA . VAL A 1 178 ? 1.759 10.608 -4.112 1.00 86.00 178 VAL A CA 1
ATOM 1470 C C . VAL A 1 178 ? 1.512 10.445 -2.617 1.00 86.00 178 VAL A C 1
ATOM 1472 O O . VAL A 1 178 ? 2.364 9.969 -1.866 1.00 86.00 178 VAL A O 1
ATOM 1475 N N . THR A 1 179 ? 0.325 10.851 -2.170 1.00 85.94 179 THR A N 1
ATOM 1476 C CA . THR A 1 179 ? -0.090 10.658 -0.777 1.00 85.94 179 THR A CA 1
ATOM 1477 C C . THR A 1 179 ? -0.103 9.175 -0.397 1.00 85.94 179 THR A C 1
ATOM 1479 O O . THR A 1 179 ? -0.513 8.329 -1.188 1.00 85.94 179 THR A O 1
ATOM 1482 N N . LYS A 1 180 ? 0.298 8.879 0.843 1.00 88.12 180 LYS A N 1
ATOM 1483 C CA . LYS A 1 180 ? 0.170 7.548 1.453 1.00 88.12 180 LYS A CA 1
ATOM 1484 C C . LYS A 1 180 ? -1.195 7.315 2.111 1.00 88.12 180 LYS A C 1
ATOM 1486 O O . LYS A 1 180 ? -1.425 6.237 2.642 1.00 88.12 180 LYS A O 1
ATOM 1491 N N . ASP A 1 181 ? -2.108 8.293 2.082 1.00 91.75 181 ASP A N 1
ATOM 1492 C CA . ASP A 1 181 ? -3.500 8.144 2.552 1.00 91.75 181 ASP A CA 1
ATOM 1493 C C . ASP A 1 181 ? -4.344 7.332 1.547 1.00 91.75 181 ASP A C 1
ATOM 1495 O O . ASP A 1 181 ? -5.328 7.802 0.970 1.00 91.75 181 ASP A O 1
ATOM 1499 N N . ILE A 1 182 ? -3.889 6.106 1.295 1.00 93.50 182 ILE A N 1
ATOM 1500 C CA . ILE A 1 182 ? -4.459 5.098 0.401 1.00 93.50 182 ILE A CA 1
ATOM 1501 C C . ILE A 1 182 ? -4.702 3.811 1.191 1.00 93.50 182 ILE A C 1
ATOM 1503 O O . ILE A 1 182 ? -4.266 3.676 2.333 1.00 93.50 182 ILE A O 1
ATOM 1507 N N . ILE A 1 183 ? -5.402 2.855 0.584 1.00 95.94 183 ILE A N 1
ATOM 1508 C CA . ILE A 1 183 ? -5.557 1.509 1.139 1.00 95.94 183 ILE A CA 1
ATOM 1509 C C . ILE A 1 183 ? -4.734 0.568 0.269 1.00 95.94 183 ILE A C 1
ATOM 1511 O O . ILE A 1 183 ? -5.023 0.388 -0.917 1.00 95.94 183 ILE A O 1
ATOM 1515 N N . GLY A 1 184 ? -3.664 0.026 0.849 1.00 96.62 184 GLY A N 1
ATOM 1516 C CA . GLY A 1 184 ? -2.789 -0.910 0.163 1.00 96.62 184 GLY A CA 1
ATOM 1517 C C . GLY A 1 184 ? -3.546 -2.178 -0.207 1.00 96.62 184 GLY A C 1
ATOM 1518 O O . GLY A 1 184 ? -4.239 -2.747 0.634 1.00 96.62 184 GLY A O 1
ATOM 1519 N N . PHE A 1 185 ? -3.415 -2.611 -1.460 1.00 96.75 185 PHE A N 1
ATOM 1520 C CA . PHE A 1 185 ? -4.031 -3.845 -1.960 1.00 96.75 185 PHE A CA 1
ATOM 1521 C C . PHE A 1 185 ? -5.556 -3.928 -1.764 1.00 96.75 185 PHE A C 1
ATOM 1523 O O . PHE A 1 185 ? -6.096 -5.024 -1.621 1.00 96.75 185 PHE A O 1
ATOM 1530 N N . GLU A 1 186 ? -6.263 -2.793 -1.774 1.00 95.94 186 GLU A N 1
ATOM 1531 C CA . GLU A 1 186 ? -7.702 -2.719 -1.479 1.00 95.94 186 GLU A CA 1
ATOM 1532 C C . GLU A 1 186 ? -8.548 -3.676 -2.335 1.00 95.94 186 GLU A C 1
ATOM 1534 O O . GLU A 1 186 ? -9.484 -4.295 -1.831 1.00 95.94 186 GLU A O 1
ATOM 1539 N N . ASN A 1 187 ? -8.186 -3.858 -3.609 1.00 93.00 187 ASN A N 1
ATOM 1540 C CA . ASN A 1 187 ? -8.846 -4.796 -4.523 1.00 93.00 187 ASN A CA 1
ATOM 1541 C C . ASN A 1 187 ? -8.810 -6.268 -4.071 1.00 93.00 187 ASN A C 1
ATOM 1543 O O . ASN A 1 187 ? -9.526 -7.099 -4.627 1.00 93.00 187 ASN A O 1
ATOM 1547 N N . MET A 1 188 ? -7.962 -6.608 -3.099 1.00 94.00 188 MET A N 1
ATOM 1548 C CA . MET A 1 188 ? -7.801 -7.953 -2.545 1.00 94.00 188 MET A CA 1
ATOM 1549 C C . MET A 1 188 ? -8.329 -8.076 -1.109 1.00 94.00 188 MET A C 1
ATOM 1551 O O . MET A 1 188 ? -8.165 -9.136 -0.497 1.00 94.00 188 MET A O 1
ATOM 1555 N N . ILE A 1 189 ? -8.964 -7.027 -0.576 1.00 95.75 189 ILE A N 1
ATOM 1556 C CA . ILE A 1 189 ? -9.484 -7.002 0.792 1.00 95.75 189 ILE A CA 1
ATOM 1557 C C . ILE A 1 189 ? -10.951 -7.421 0.828 1.00 95.75 189 ILE A C 1
ATOM 1559 O O . ILE A 1 189 ? -11.827 -6.817 0.208 1.00 95.75 189 ILE A O 1
ATOM 1563 N N . ASN A 1 190 ? -11.224 -8.448 1.625 1.00 95.25 190 ASN A N 1
ATOM 1564 C CA . ASN A 1 190 ? -12.559 -8.814 2.055 1.00 95.25 190 ASN A CA 1
ATOM 1565 C C . ASN A 1 190 ? -12.849 -8.159 3.409 1.00 95.25 190 ASN A C 1
ATOM 1567 O O . ASN A 1 190 ? -12.396 -8.613 4.457 1.00 95.25 190 ASN A O 1
ATOM 1571 N N . TRP A 1 191 ? -13.657 -7.106 3.384 1.00 95.50 191 TRP A N 1
ATOM 1572 C CA . TRP A 1 191 ? -14.016 -6.341 4.576 1.00 95.50 191 TRP A CA 1
ATOM 1573 C C . TRP A 1 191 ? -14.907 -7.095 5.582 1.00 95.50 191 TRP A C 1
ATOM 1575 O O . TRP A 1 191 ? -15.116 -6.607 6.687 1.00 95.50 191 TRP A O 1
ATOM 1585 N N . ASN A 1 192 ? -15.420 -8.280 5.226 1.00 95.06 192 ASN A N 1
ATOM 1586 C CA . ASN A 1 192 ? -16.311 -9.072 6.083 1.00 95.06 192 ASN A CA 1
ATOM 1587 C C . ASN A 1 192 ? -15.575 -10.070 6.995 1.00 95.06 192 ASN A C 1
ATOM 1589 O O . ASN A 1 192 ? -16.221 -10.785 7.759 1.00 95.06 192 ASN A O 1
ATOM 1593 N N . ILE A 1 193 ? -14.248 -10.172 6.891 1.00 94.31 193 ILE A N 1
ATOM 1594 C CA . ILE A 1 193 ? -13.415 -11.078 7.700 1.00 94.31 193 ILE A CA 1
ATOM 1595 C C . ILE A 1 193 ? -12.286 -10.281 8.375 1.00 94.31 193 ILE A C 1
ATOM 1597 O O . ILE A 1 193 ? -12.028 -9.152 7.948 1.00 94.31 193 ILE A O 1
ATOM 1601 N N . PRO A 1 194 ? -11.598 -10.835 9.395 1.00 94.38 194 PRO A N 1
ATOM 1602 C CA . PRO A 1 194 ? -10.506 -10.137 10.067 1.00 94.38 194 PRO A CA 1
ATOM 1603 C C . PRO A 1 194 ? -9.450 -9.617 9.089 1.00 94.38 194 PRO A C 1
ATOM 1605 O O . PRO A 1 194 ? -9.086 -10.309 8.131 1.00 94.38 194 PRO A O 1
ATOM 1608 N N . ILE A 1 195 ? -8.973 -8.396 9.325 1.00 96.75 195 ILE A N 1
ATOM 1609 C CA . ILE A 1 195 ? -7.962 -7.733 8.491 1.00 96.75 195 ILE A CA 1
ATOM 1610 C C . ILE A 1 195 ? -6.635 -7.715 9.239 1.00 96.75 195 ILE A C 1
ATOM 1612 O O . ILE A 1 195 ? -6.587 -7.328 10.402 1.00 96.75 195 ILE A O 1
ATOM 1616 N N . THR A 1 196 ? -5.545 -8.072 8.565 1.00 96.31 196 THR A N 1
ATOM 1617 C CA . THR A 1 196 ? -4.189 -7.895 9.103 1.00 96.31 196 THR A CA 1
ATOM 1618 C C . THR A 1 196 ? -3.540 -6.661 8.488 1.00 96.31 196 THR A C 1
ATOM 1620 O O . THR A 1 196 ? -3.525 -6.508 7.272 1.00 96.31 196 THR A O 1
ATOM 1623 N N . ILE A 1 197 ? -2.976 -5.780 9.304 1.00 96.56 197 ILE A N 1
ATOM 1624 C CA . ILE A 1 197 ? -2.278 -4.572 8.862 1.00 96.56 197 ILE A CA 1
ATOM 1625 C C . ILE A 1 197 ? -0.790 -4.734 9.160 1.00 96.56 197 ILE A C 1
ATOM 1627 O O . ILE A 1 197 ? -0.425 -5.059 10.289 1.00 96.56 197 ILE A O 1
ATOM 1631 N N . VAL A 1 198 ? 0.039 -4.499 8.145 1.00 95.25 198 VAL A N 1
ATOM 1632 C CA . VAL A 1 198 ? 1.505 -4.630 8.190 1.00 95.25 198 VAL A CA 1
ATOM 1633 C C . VAL A 1 198 ? 2.184 -3.392 7.609 1.00 95.25 198 VAL A C 1
ATOM 1635 O O . VAL A 1 198 ? 1.543 -2.579 6.938 1.00 95.25 198 VAL A O 1
ATOM 1638 N N . GLU A 1 199 ? 3.486 -3.238 7.837 1.00 92.81 199 GLU A N 1
ATOM 1639 C CA . GLU A 1 199 ? 4.231 -2.070 7.362 1.00 92.81 199 GLU A CA 1
ATOM 1640 C C . GLU A 1 199 ? 4.418 -2.076 5.836 1.00 92.81 199 GLU A C 1
ATOM 1642 O O . GLU A 1 199 ? 4.062 -1.102 5.156 1.00 92.81 199 GLU A O 1
ATOM 1647 N N . GLY A 1 200 ? 4.950 -3.170 5.282 1.00 93.56 200 GLY A N 1
ATOM 1648 C CA . GLY A 1 200 ? 5.403 -3.239 3.897 1.00 93.56 200 GLY A CA 1
ATOM 1649 C C . GLY A 1 200 ? 4.620 -4.192 2.995 1.00 93.56 200 GLY A C 1
ATOM 1650 O O . GLY A 1 200 ? 3.887 -5.081 3.421 1.00 93.56 200 GLY A O 1
ATOM 1651 N N . ALA A 1 201 ? 4.815 -4.032 1.682 1.00 95.62 201 ALA A N 1
ATOM 1652 C CA . ALA A 1 201 ? 4.222 -4.932 0.692 1.00 95.62 201 ALA A CA 1
ATOM 1653 C C . ALA A 1 201 ? 4.765 -6.366 0.780 1.00 95.62 201 ALA A C 1
ATOM 1655 O O . ALA A 1 201 ? 4.006 -7.303 0.561 1.00 95.62 201 ALA A O 1
ATOM 1656 N N . PHE A 1 202 ? 6.052 -6.545 1.096 1.00 94.31 202 PHE A N 1
ATOM 1657 C CA . PHE A 1 202 ? 6.660 -7.873 1.248 1.00 94.31 202 PHE A CA 1
ATOM 1658 C C . PHE A 1 202 ? 6.014 -8.655 2.397 1.00 94.31 202 PHE A C 1
ATOM 1660 O O . PHE A 1 202 ? 5.663 -9.824 2.222 1.00 94.31 202 PHE A O 1
ATOM 1667 N N . ASP A 1 203 ? 5.752 -7.988 3.519 1.00 93.56 203 ASP A N 1
ATOM 1668 C CA . ASP A 1 203 ? 5.030 -8.558 4.659 1.00 93.56 203 ASP A CA 1
ATOM 1669 C C . ASP A 1 203 ? 3.624 -8.977 4.246 1.00 93.56 203 ASP A C 1
ATOM 1671 O O . ASP A 1 203 ? 3.217 -10.117 4.459 1.00 93.56 203 ASP A O 1
ATOM 1675 N N . ALA A 1 204 ? 2.898 -8.089 3.560 1.00 95.62 204 ALA A N 1
ATOM 1676 C CA . ALA A 1 204 ? 1.531 -8.363 3.128 1.00 95.62 204 ALA A CA 1
ATOM 1677 C C . ALA A 1 204 ? 1.456 -9.537 2.139 1.00 95.62 204 ALA A C 1
ATOM 1679 O O . ALA A 1 204 ? 0.535 -10.357 2.216 1.00 95.62 204 ALA A O 1
ATOM 1680 N N . ILE A 1 205 ? 2.438 -9.653 1.238 1.00 94.88 205 ILE A N 1
ATOM 1681 C CA . ILE A 1 205 ? 2.573 -10.793 0.322 1.00 94.88 205 ILE A CA 1
ATOM 1682 C C . ILE A 1 205 ? 2.909 -12.069 1.096 1.00 94.88 205 ILE A C 1
ATOM 1684 O O . ILE A 1 205 ? 2.359 -13.118 0.780 1.00 94.88 205 ILE A O 1
ATOM 1688 N N . THR A 1 206 ? 3.744 -12.002 2.133 1.00 91.12 206 THR A N 1
ATOM 1689 C CA . THR A 1 206 ? 4.094 -13.176 2.953 1.00 91.12 206 THR A CA 1
ATOM 1690 C C . THR A 1 206 ? 2.897 -13.672 3.759 1.00 91.12 206 THR A C 1
ATOM 1692 O O . THR A 1 206 ? 2.597 -14.871 3.790 1.00 91.12 206 THR A O 1
ATOM 1695 N N . VAL A 1 207 ? 2.148 -12.740 4.354 1.00 89.44 207 VAL A N 1
ATOM 1696 C CA . VAL A 1 207 ? 0.914 -13.035 5.081 1.00 89.44 207 VAL A CA 1
ATOM 1697 C C . VAL A 1 207 ? -0.136 -13.604 4.120 1.00 89.44 207 VAL A C 1
ATOM 1699 O O . VAL A 1 207 ? -0.747 -14.626 4.431 1.00 89.44 207 VAL A O 1
ATOM 1702 N N . ARG A 1 208 ? -0.320 -13.041 2.919 1.00 81.94 208 ARG A N 1
ATOM 1703 C CA . ARG A 1 208 ? -1.321 -13.410 1.884 1.00 81.94 208 ARG A CA 1
ATOM 1704 C C . ARG A 1 208 ? -2.796 -13.201 2.256 1.00 81.94 208 ARG A C 1
ATOM 1706 O O . ARG A 1 208 ? -3.573 -12.782 1.399 1.00 81.94 208 ARG A O 1
ATOM 1713 N N . ARG A 1 209 ? -3.243 -13.558 3.468 1.00 79.88 209 ARG A N 1
ATOM 1714 C CA . ARG A 1 209 ? -4.672 -13.490 3.846 1.00 79.88 209 ARG A CA 1
ATOM 1715 C C . ARG A 1 209 ? -5.052 -12.077 4.274 1.00 79.88 209 ARG A C 1
ATOM 1717 O O . ARG A 1 209 ? -4.513 -11.590 5.256 1.00 79.88 209 ARG A O 1
ATOM 1724 N N . ASN A 1 210 ? -6.012 -11.491 3.556 1.00 93.75 210 ASN A N 1
ATOM 1725 C CA . ASN A 1 210 ? -6.740 -10.266 3.905 1.00 93.75 210 ASN A CA 1
ATOM 1726 C C . ASN A 1 210 ? -5.874 -9.189 4.581 1.00 93.75 210 ASN A C 1
ATOM 1728 O O . ASN A 1 210 ? -6.165 -8.744 5.692 1.00 93.75 210 ASN A O 1
ATOM 1732 N N . CYS A 1 211 ? -4.762 -8.846 3.928 1.00 96.25 211 CYS A N 1
ATOM 1733 C CA . CYS A 1 211 ? -3.696 -8.066 4.533 1.00 96.25 211 CYS A CA 1
ATOM 1734 C C . CYS A 1 211 ? -3.468 -6.744 3.800 1.00 96.25 211 CYS A C 1
ATOM 1736 O O . CYS A 1 211 ? -3.366 -6.727 2.572 1.00 96.25 211 CYS A O 1
ATOM 1738 N N . ILE A 1 212 ? -3.375 -5.657 4.566 1.00 97.62 212 ILE A N 1
ATOM 1739 C CA . ILE A 1 212 ? -3.203 -4.291 4.075 1.00 97.62 212 ILE A CA 1
ATOM 1740 C C . ILE A 1 212 ? -1.800 -3.799 4.454 1.00 97.62 212 ILE A C 1
ATOM 1742 O O . ILE A 1 212 ? -1.532 -3.617 5.645 1.00 97.62 212 ILE A O 1
ATOM 1746 N N . PRO A 1 213 ? -0.910 -3.547 3.478 1.00 96.81 213 PRO A N 1
ATOM 1747 C CA . PRO A 1 213 ? 0.337 -2.838 3.728 1.00 96.81 213 PRO A CA 1
ATOM 1748 C C . PRO A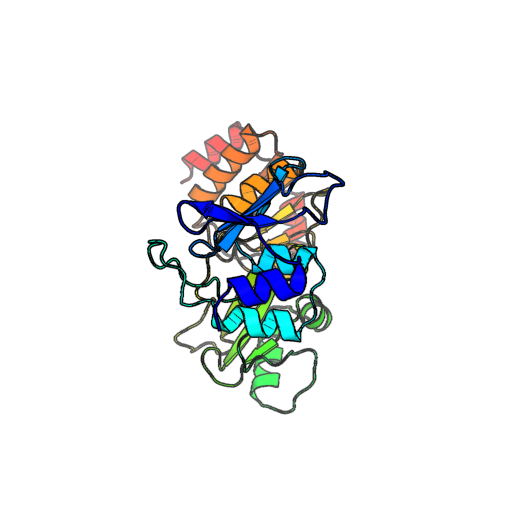 1 213 ? 0.090 -1.331 3.878 1.00 96.81 213 PRO A C 1
ATOM 1750 O O . PRO A 1 213 ? -0.679 -0.736 3.117 1.00 96.81 213 PRO A O 1
ATOM 1753 N N . LEU A 1 214 ? 0.774 -0.698 4.833 1.00 95.19 214 LEU A N 1
ATOM 1754 C CA . LEU A 1 214 ? 0.674 0.746 5.083 1.00 95.19 214 LEU A CA 1
ATOM 1755 C C . LEU A 1 214 ? 1.617 1.593 4.222 1.00 95.19 214 LEU A C 1
ATOM 1757 O O . LEU A 1 214 ? 1.363 2.781 4.019 1.00 95.19 214 LEU A O 1
ATOM 1761 N N . TYR A 1 215 ? 2.720 1.011 3.740 1.00 91.88 215 TYR A N 1
ATOM 1762 C CA . TYR A 1 215 ? 3.823 1.736 3.093 1.00 91.88 215 TYR A CA 1
ATOM 1763 C C . TYR A 1 215 ? 4.443 2.816 4.002 1.00 91.88 215 TYR A C 1
ATOM 1765 O O . TYR A 1 215 ? 4.937 3.856 3.541 1.00 91.88 215 TYR A O 1
ATOM 1773 N N . GLY A 1 216 ? 4.410 2.575 5.313 1.00 87.19 216 GLY A N 1
ATOM 1774 C CA . GLY A 1 216 ? 4.896 3.450 6.374 1.00 87.19 216 GLY A CA 1
ATOM 1775 C C . GLY A 1 216 ? 4.401 2.992 7.749 1.00 87.19 216 GLY A C 1
ATOM 1776 O O . GLY A 1 216 ? 3.718 1.984 7.866 1.00 87.19 216 GLY A O 1
ATOM 1777 N N . LYS A 1 217 ? 4.707 3.776 8.785 1.00 84.50 217 LYS A N 1
ATOM 1778 C CA . LYS A 1 217 ? 4.545 3.371 10.196 1.00 84.50 217 LYS A CA 1
ATOM 1779 C C . LYS A 1 217 ? 3.235 3.792 10.856 1.00 84.50 217 LYS A C 1
ATOM 1781 O O . LYS A 1 217 ? 3.029 3.573 12.045 1.00 84.50 217 LYS A O 1
ATOM 1786 N N . VAL A 1 218 ? 2.375 4.491 10.121 1.00 88.56 218 VAL A N 1
ATOM 1787 C CA . VAL A 1 218 ? 1.175 5.125 10.676 1.00 88.56 218 VAL A CA 1
ATOM 1788 C C . VAL A 1 218 ? -0.030 4.759 9.830 1.00 88.56 218 VAL A C 1
ATOM 1790 O O . VAL A 1 218 ? -0.014 4.901 8.609 1.00 88.56 218 VAL A O 1
ATOM 1793 N N . ILE A 1 219 ? -1.098 4.337 10.500 1.00 91.19 219 ILE A N 1
ATOM 1794 C CA . ILE A 1 219 ? -2.388 4.064 9.871 1.00 91.19 219 ILE A CA 1
ATOM 1795 C C . ILE A 1 219 ? -3.062 5.396 9.538 1.00 91.19 219 ILE A C 1
ATOM 1797 O O . ILE A 1 219 ? -3.385 6.189 10.428 1.00 91.19 219 ILE A O 1
ATOM 1801 N N . MET A 1 220 ? -3.282 5.631 8.247 1.00 91.19 220 MET A N 1
ATOM 1802 C CA . MET A 1 220 ? -3.863 6.872 7.740 1.00 91.19 220 MET A CA 1
ATOM 1803 C C . MET A 1 220 ? -5.386 6.936 7.939 1.00 91.19 220 MET A C 1
ATOM 1805 O O . MET A 1 220 ? -6.065 5.929 8.162 1.00 91.19 220 MET A O 1
ATOM 1809 N N . ASN A 1 221 ? -5.938 8.148 7.856 1.00 89.81 221 ASN A N 1
ATOM 1810 C CA . ASN A 1 221 ? -7.344 8.415 8.161 1.00 89.81 221 ASN A CA 1
ATOM 1811 C C . ASN A 1 221 ? -8.316 7.714 7.207 1.00 89.81 221 ASN A C 1
ATOM 1813 O O . ASN A 1 221 ? -9.398 7.320 7.645 1.00 89.81 221 ASN A O 1
ATOM 1817 N N . ASN A 1 222 ? -7.964 7.562 5.926 1.00 90.19 222 ASN A N 1
ATOM 1818 C CA . ASN A 1 222 ? -8.820 6.873 4.966 1.00 90.19 222 ASN A CA 1
ATOM 1819 C C . ASN A 1 222 ? -9.029 5.403 5.362 1.00 90.19 222 ASN A C 1
ATOM 1821 O O . ASN A 1 222 ? -10.165 4.938 5.427 1.00 90.19 222 ASN A O 1
ATOM 1825 N N . LEU A 1 223 ? -7.953 4.705 5.743 1.00 95.50 223 LEU A N 1
ATOM 1826 C CA . LEU A 1 223 ? -8.032 3.318 6.203 1.00 95.50 223 LEU A CA 1
ATOM 1827 C C . LEU A 1 223 ? -8.854 3.191 7.495 1.00 95.50 223 LEU A C 1
ATOM 1829 O O . LEU A 1 223 ? -9.755 2.359 7.551 1.00 95.50 223 LEU A O 1
ATOM 1833 N N . LYS A 1 224 ? -8.625 4.062 8.491 1.00 94.06 224 LYS A N 1
ATOM 1834 C CA . LYS A 1 224 ? -9.432 4.094 9.729 1.00 94.06 224 LYS A CA 1
ATOM 1835 C C . LYS A 1 224 ? -10.925 4.230 9.427 1.00 94.06 224 LYS A C 1
ATOM 1837 O O . LYS A 1 224 ? -11.726 3.433 9.899 1.00 94.06 224 LYS A O 1
ATOM 1842 N N . LYS A 1 225 ? -11.296 5.200 8.585 1.00 93.50 225 LYS A N 1
ATOM 1843 C CA . LYS A 1 225 ? -12.694 5.422 8.186 1.00 93.50 225 LYS A CA 1
ATOM 1844 C C . LYS A 1 225 ? -13.281 4.218 7.464 1.00 93.50 225 LYS A C 1
ATOM 1846 O O . LYS A 1 225 ? -14.419 3.860 7.740 1.00 93.50 225 LYS A O 1
ATOM 1851 N N . MET A 1 226 ? -12.525 3.601 6.562 1.00 95.50 226 MET A N 1
ATOM 1852 C CA . MET A 1 226 ? -13.001 2.455 5.791 1.00 95.50 226 MET A CA 1
ATOM 1853 C C . MET A 1 226 ? -13.217 1.213 6.658 1.00 95.50 226 MET A C 1
ATOM 1855 O O . MET A 1 226 ? -14.229 0.542 6.477 1.00 95.50 226 MET A O 1
ATOM 1859 N N . ILE A 1 227 ? -12.354 0.960 7.648 1.00 96.50 227 ILE A N 1
ATOM 1860 C CA . ILE A 1 227 ? -12.545 -0.109 8.645 1.00 96.50 227 ILE A CA 1
ATOM 1861 C C . ILE A 1 227 ? -13.902 0.051 9.349 1.00 96.50 227 ILE A C 1
ATOM 1863 O O . ILE A 1 227 ? -14.690 -0.894 9.390 1.00 96.50 227 ILE A O 1
ATOM 1867 N N . LEU A 1 228 ? -14.215 1.263 9.821 1.00 95.06 228 LEU A N 1
ATOM 1868 C CA . LEU A 1 228 ? -15.477 1.548 10.514 1.00 95.06 228 LEU A CA 1
ATOM 1869 C C . LEU A 1 228 ? -16.686 1.504 9.572 1.00 95.06 228 LEU A C 1
ATOM 1871 O O . LEU A 1 228 ? -17.680 0.845 9.859 1.00 95.06 228 LEU A O 1
ATOM 1875 N N . GLN A 1 229 ? -16.596 2.160 8.412 1.00 94.62 229 GLN A N 1
ATOM 1876 C CA . GLN A 1 229 ? -17.686 2.220 7.429 1.00 94.62 229 GLN A CA 1
ATOM 1877 C C . GLN A 1 229 ? -18.075 0.847 6.887 1.00 94.62 229 GLN A C 1
ATOM 1879 O O . GLN A 1 229 ? -19.233 0.628 6.535 1.00 94.62 229 GLN A O 1
ATOM 1884 N N . LYS A 1 230 ? -17.108 -0.067 6.779 1.00 95.56 230 LYS A N 1
ATOM 1885 C CA . LYS A 1 230 ? -17.351 -1.436 6.330 1.00 95.56 230 LYS A CA 1
ATOM 1886 C C . LYS A 1 230 ? -17.747 -2.381 7.464 1.00 95.56 230 LYS A C 1
ATOM 1888 O O . LYS A 1 230 ? -18.078 -3.525 7.174 1.00 95.56 230 LYS A O 1
ATOM 1893 N N . GLY A 1 231 ? -17.751 -1.918 8.715 1.00 94.62 231 GLY A N 1
ATOM 1894 C CA . GLY A 1 231 ? -18.139 -2.726 9.870 1.00 94.62 231 GLY A CA 1
ATOM 1895 C C . GLY A 1 231 ? -17.173 -3.879 10.144 1.00 94.62 231 GLY A C 1
ATOM 1896 O O . GLY A 1 231 ? -17.609 -4.976 10.496 1.00 94.62 231 GLY A O 1
ATOM 1897 N N . VAL A 1 232 ? -15.871 -3.653 9.944 1.00 96.81 232 VAL A N 1
ATOM 1898 C CA . VAL A 1 232 ? -14.840 -4.661 10.221 1.00 96.81 232 VAL A CA 1
ATOM 1899 C C . VAL A 1 232 ? -14.851 -4.988 11.710 1.00 96.81 232 VAL A C 1
ATOM 1901 O O . VAL A 1 232 ? -14.710 -4.100 12.547 1.00 96.81 232 VAL A O 1
ATOM 1904 N N . LYS A 1 233 ? -15.002 -6.273 12.041 1.00 95.12 233 LYS A N 1
ATOM 1905 C CA . LYS A 1 233 ? -15.110 -6.723 13.436 1.00 95.12 233 LYS A CA 1
ATOM 1906 C C . LYS A 1 233 ? -13.768 -6.888 14.134 1.00 95.12 233 LYS A C 1
ATOM 1908 O O . LYS A 1 233 ? -13.701 -6.705 15.341 1.00 95.12 233 LYS A O 1
ATOM 1913 N N . GLU A 1 234 ? -12.729 -7.260 13.391 1.00 95.75 234 GLU A N 1
ATOM 1914 C CA . GLU A 1 234 ? -11.423 -7.596 13.951 1.00 95.75 234 GLU A CA 1
ATOM 1915 C C . GLU A 1 234 ? -10.283 -7.080 13.071 1.00 95.75 234 GLU A C 1
ATOM 1917 O O . GLU A 1 234 ? -10.302 -7.244 11.845 1.00 95.75 234 GLU A O 1
ATOM 1922 N N . VAL A 1 235 ? -9.284 -6.475 13.712 1.00 96.69 235 VAL A N 1
ATOM 1923 C CA . VAL A 1 235 ? -8.067 -5.965 13.080 1.00 96.69 235 VAL A CA 1
ATOM 1924 C C . VAL A 1 235 ? -6.836 -6.467 13.835 1.00 96.69 235 VAL A C 1
ATOM 1926 O O . VAL A 1 235 ? -6.647 -6.174 15.014 1.00 96.69 235 VAL A O 1
ATOM 1929 N N . ASN A 1 236 ? -5.959 -7.170 13.122 1.00 95.38 236 ASN A N 1
ATOM 1930 C CA . ASN A 1 236 ? -4.647 -7.592 13.598 1.00 95.38 236 ASN A CA 1
ATOM 1931 C C . ASN A 1 236 ? -3.604 -6.545 13.190 1.00 95.38 236 ASN A C 1
ATOM 1933 O O . ASN A 1 236 ? -3.371 -6.337 12.000 1.00 95.38 236 ASN A O 1
ATOM 1937 N N . LEU A 1 237 ? -2.969 -5.888 14.154 1.00 94.69 237 LEU A N 1
ATOM 1938 C CA . LEU A 1 237 ? -1.896 -4.920 13.946 1.00 94.69 237 LEU A CA 1
ATOM 1939 C C . LEU A 1 237 ? -0.546 -5.618 14.119 1.00 94.69 237 LEU A C 1
ATOM 1941 O O . LEU A 1 237 ? -0.153 -5.925 15.241 1.00 94.69 237 LEU A O 1
ATOM 1945 N N . ALA A 1 238 ? 0.150 -5.863 13.013 1.00 92.94 238 ALA A N 1
ATOM 1946 C CA . ALA A 1 238 ? 1.484 -6.454 12.974 1.00 92.94 238 ALA A CA 1
ATOM 1947 C C . ALA A 1 238 ? 2.468 -5.430 12.394 1.00 92.94 238 ALA A C 1
ATOM 1949 O O . ALA A 1 238 ? 2.826 -5.489 11.219 1.00 92.94 238 ALA A O 1
ATOM 1950 N N . LEU A 1 239 ? 2.828 -4.446 13.218 1.00 90.94 239 LEU A N 1
ATOM 1951 C CA . LEU A 1 239 ? 3.702 -3.328 12.857 1.00 90.94 239 LEU A CA 1
ATOM 1952 C C . LEU A 1 239 ? 5.035 -3.431 13.597 1.00 90.94 239 LEU A C 1
ATOM 1954 O O . LEU A 1 239 ? 5.091 -4.024 14.677 1.00 90.94 239 LEU A O 1
ATOM 1958 N N . ASP A 1 240 ? 6.077 -2.833 13.023 1.00 86.31 240 ASP A N 1
ATOM 1959 C CA . ASP A 1 240 ? 7.423 -2.863 13.588 1.00 86.31 240 ASP A CA 1
ATOM 1960 C C . ASP A 1 240 ? 7.451 -2.324 15.033 1.00 86.31 240 ASP A C 1
ATOM 1962 O O . ASP A 1 240 ? 6.721 -1.376 15.363 1.00 86.31 240 ASP A O 1
ATOM 1966 N N . PRO A 1 241 ? 8.311 -2.876 15.914 1.00 82.19 241 PRO A N 1
ATOM 1967 C CA . PRO A 1 241 ? 8.374 -2.470 17.319 1.00 82.19 241 PRO A CA 1
ATOM 1968 C C . PRO A 1 241 ? 8.640 -0.977 17.531 1.00 82.19 241 PRO A C 1
ATOM 1970 O O . PRO A 1 241 ? 8.143 -0.383 18.485 1.00 82.19 241 PRO A O 1
ATOM 1973 N N . ASP A 1 242 ? 9.381 -0.327 16.634 1.00 82.62 242 ASP A N 1
ATOM 1974 C CA . ASP A 1 242 ? 9.673 1.104 16.741 1.00 82.62 242 ASP A CA 1
ATOM 1975 C C . ASP A 1 242 ? 8.456 1.999 16.418 1.00 82.62 242 ASP A C 1
ATOM 1977 O O . ASP A 1 242 ? 8.436 3.187 16.750 1.00 82.62 242 ASP A O 1
ATOM 1981 N N . ALA A 1 243 ? 7.393 1.422 15.847 1.00 81.88 243 ALA A N 1
ATOM 1982 C CA . ALA A 1 243 ? 6.102 2.060 15.623 1.00 81.88 243 ALA A CA 1
ATOM 1983 C C . ALA A 1 243 ? 5.088 1.794 16.755 1.00 81.88 243 ALA A C 1
ATOM 1985 O O . ALA A 1 243 ? 3.915 2.176 16.631 1.00 81.88 243 ALA A O 1
ATOM 1986 N N . ILE A 1 244 ? 5.493 1.172 17.871 1.00 85.12 244 ILE A N 1
ATOM 1987 C CA . ILE A 1 244 ? 4.572 0.709 18.923 1.00 85.12 244 ILE A CA 1
ATOM 1988 C C . ILE A 1 244 ? 3.680 1.826 19.481 1.00 85.12 244 ILE A C 1
ATOM 1990 O O . ILE A 1 244 ? 2.474 1.637 19.623 1.00 85.12 244 ILE A O 1
ATOM 1994 N N . LYS A 1 245 ? 4.211 3.036 19.697 1.00 86.81 245 LYS A N 1
ATOM 1995 C CA . LYS A 1 245 ? 3.421 4.170 20.210 1.00 86.81 245 LYS A CA 1
ATOM 1996 C C . LYS A 1 245 ? 2.254 4.529 19.281 1.00 86.81 245 LYS A C 1
ATOM 1998 O O . LYS A 1 245 ? 1.128 4.710 19.742 1.00 86.81 245 LYS A O 1
ATOM 2003 N N . ASN A 1 246 ? 2.510 4.594 17.973 1.00 86.94 246 ASN A N 1
ATOM 2004 C CA . ASN A 1 246 ? 1.482 4.878 16.964 1.00 86.94 246 ASN A CA 1
ATOM 2005 C C . ASN A 1 246 ? 0.492 3.712 16.826 1.00 86.94 246 ASN A C 1
ATOM 2007 O O . ASN A 1 246 ? -0.707 3.924 16.611 1.00 86.94 246 ASN A O 1
ATOM 2011 N N . THR A 1 247 ? 0.999 2.488 16.982 1.00 88.81 247 THR A N 1
ATOM 2012 C CA . THR A 1 247 ? 0.206 1.256 16.985 1.00 88.81 247 THR A CA 1
ATOM 2013 C C . THR A 1 247 ? -0.801 1.271 18.129 1.00 88.81 247 THR A C 1
ATOM 2015 O O . THR A 1 247 ? -1.992 1.119 17.875 1.00 88.81 247 THR A O 1
ATOM 2018 N N . LEU A 1 248 ? -0.367 1.561 19.361 1.00 90.12 248 LEU A N 1
ATOM 2019 C CA . LEU A 1 248 ? -1.247 1.615 20.534 1.00 90.12 248 LEU A CA 1
ATOM 2020 C C . LEU A 1 248 ? -2.278 2.743 20.450 1.00 90.12 248 LEU A C 1
ATOM 2022 O O . LEU A 1 248 ? -3.430 2.534 20.817 1.00 90.12 248 LEU A O 1
ATOM 2026 N N . GLN A 1 249 ? -1.906 3.916 19.928 1.00 90.62 249 GLN A N 1
ATOM 2027 C CA . GLN A 1 249 ? -2.868 5.002 19.690 1.00 90.62 249 GLN A CA 1
ATOM 2028 C C . GLN A 1 249 ? -3.957 4.591 18.696 1.00 90.62 249 GLN A C 1
ATOM 2030 O O . GLN A 1 249 ? -5.129 4.925 18.867 1.00 90.62 249 GLN A O 1
ATOM 2035 N N . THR A 1 250 ? -3.582 3.867 17.639 1.00 90.00 250 THR A N 1
ATOM 2036 C CA . THR A 1 250 ? -4.564 3.386 16.664 1.00 90.00 250 THR A CA 1
ATOM 2037 C C . THR A 1 250 ? -5.392 2.233 17.219 1.00 90.00 250 THR A C 1
ATOM 2039 O O . THR A 1 250 ? -6.593 2.193 16.966 1.00 90.00 250 THR A O 1
ATOM 2042 N N . ALA A 1 251 ? -4.784 1.339 17.999 1.00 93.00 251 ALA A N 1
ATOM 2043 C CA . ALA A 1 251 ? -5.486 0.260 18.680 1.00 93.00 251 ALA A CA 1
ATOM 2044 C C . ALA A 1 251 ? -6.561 0.815 19.620 1.00 93.00 251 ALA A C 1
ATOM 2046 O O . ALA A 1 251 ? -7.720 0.443 19.497 1.00 93.00 251 ALA A O 1
ATOM 2047 N N . GLU A 1 252 ? -6.202 1.774 20.475 1.00 93.19 252 GLU A N 1
ATOM 2048 C CA . GLU A 1 252 ? -7.133 2.449 21.383 1.00 93.19 252 GLU A CA 1
ATOM 2049 C C . GLU A 1 252 ? -8.285 3.124 20.630 1.00 93.19 252 GLU A C 1
ATOM 2051 O O . GLU A 1 252 ? -9.446 2.948 20.992 1.00 93.19 252 GLU A O 1
ATOM 2056 N N . TYR A 1 253 ? -7.982 3.844 19.545 1.00 93.94 253 TYR A N 1
ATOM 2057 C CA . TYR A 1 253 ? -9.008 4.454 18.699 1.00 93.94 253 TYR A CA 1
ATOM 2058 C C . TYR A 1 253 ? -9.993 3.414 18.142 1.00 93.94 253 TYR A C 1
ATOM 2060 O O . TYR A 1 253 ? -11.199 3.588 18.268 1.00 93.94 253 TYR A O 1
ATOM 2068 N N . LEU A 1 254 ? -9.493 2.326 17.553 1.00 94.75 254 LEU A N 1
ATOM 2069 C CA . LEU A 1 254 ? -10.336 1.284 16.961 1.00 94.75 254 LEU A CA 1
ATOM 2070 C C . LEU A 1 254 ? -11.148 0.522 18.020 1.00 94.75 254 LEU A C 1
ATOM 2072 O O . LEU A 1 254 ? -12.322 0.236 17.793 1.00 94.75 254 LEU A O 1
ATOM 2076 N N . MET A 1 255 ? -10.558 0.251 19.187 1.00 94.56 255 MET A N 1
ATOM 2077 C CA . MET A 1 255 ? -11.253 -0.373 20.317 1.00 94.56 255 MET A CA 1
ATOM 2078 C C . MET A 1 255 ? -12.417 0.487 20.817 1.00 94.56 255 MET A C 1
ATOM 2080 O O . MET A 1 255 ? -13.502 -0.039 21.055 1.00 94.56 255 MET A O 1
ATOM 2084 N N . ASN A 1 256 ? -12.222 1.806 20.930 1.00 94.00 256 ASN A N 1
ATOM 2085 C CA . ASN A 1 256 ? -13.279 2.736 21.344 1.00 94.00 256 ASN A CA 1
ATOM 2086 C C . ASN A 1 256 ? -14.447 2.791 20.346 1.00 94.00 256 ASN A C 1
ATOM 2088 O O . ASN A 1 256 ? -15.575 3.079 20.735 1.00 94.00 256 ASN A O 1
ATOM 2092 N N . GLU A 1 257 ? -14.189 2.475 19.078 1.00 95.38 257 GLU A N 1
ATOM 2093 C CA . GLU A 1 257 ? -15.197 2.373 18.017 1.00 95.38 257 GLU A CA 1
ATOM 2094 C C . GLU A 1 257 ? -15.803 0.955 17.904 1.00 95.38 257 GLU A C 1
ATOM 2096 O O . GLU A 1 257 ? -16.552 0.664 16.972 1.00 95.38 257 GLU A O 1
ATOM 2101 N N . GLY A 1 258 ? -15.493 0.057 18.848 1.00 93.31 258 GLY A N 1
ATOM 2102 C CA . GLY A 1 258 ? -16.069 -1.288 18.928 1.00 93.31 258 GLY A CA 1
ATOM 2103 C C . GLY A 1 258 ? -15.406 -2.338 18.031 1.00 93.31 258 GLY A C 1
ATOM 2104 O O . GLY A 1 258 ? -15.992 -3.397 17.805 1.00 93.31 258 GLY A O 1
ATOM 2105 N N . VAL A 1 259 ? -14.204 -2.071 17.515 1.00 96.19 259 VAL A N 1
ATOM 2106 C CA . VAL A 1 259 ? -13.421 -3.039 16.732 1.00 96.19 259 VAL A CA 1
ATOM 2107 C C . VAL A 1 259 ? -12.546 -3.871 17.669 1.00 96.19 259 VAL A C 1
ATOM 2109 O O . VAL A 1 259 ? -11.812 -3.327 18.495 1.00 96.19 259 VAL A O 1
ATOM 2112 N N . ASN A 1 260 ? -12.561 -5.194 17.510 1.00 95.56 260 ASN A N 1
ATOM 2113 C CA . ASN A 1 260 ? -11.626 -6.068 18.212 1.00 95.56 260 ASN A CA 1
ATOM 2114 C C . ASN A 1 260 ? -10.224 -5.871 17.630 1.00 95.56 260 ASN A C 1
ATOM 2116 O O . ASN A 1 260 ? -10.008 -6.071 16.435 1.00 95.56 260 ASN A O 1
ATOM 2120 N N . VAL A 1 261 ? -9.260 -5.480 18.460 1.00 95.81 261 VAL A N 1
ATOM 2121 C CA . VAL A 1 261 ? -7.882 -5.256 18.011 1.00 95.81 261 VAL A CA 1
ATOM 2122 C C . VAL A 1 261 ? -6.961 -6.296 18.624 1.00 95.81 261 VAL A C 1
ATOM 2124 O O . VAL A 1 261 ? -7.001 -6.530 19.827 1.00 95.81 261 VAL A O 1
ATOM 2127 N N . VAL A 1 262 ? -6.096 -6.887 17.807 1.00 93.62 262 VAL A N 1
ATOM 2128 C CA . VAL A 1 262 ? -4.996 -7.751 18.248 1.00 93.62 262 VAL A CA 1
ATOM 2129 C C . VAL A 1 262 ? -3.696 -7.044 17.888 1.00 93.62 262 VAL A C 1
ATOM 2131 O O . VAL A 1 262 ? -3.457 -6.767 16.717 1.00 93.62 262 VAL A O 1
ATOM 2134 N N . VAL A 1 263 ? -2.853 -6.730 18.871 1.00 91.88 263 VAL A N 1
ATOM 2135 C CA . VAL A 1 263 ? -1.507 -6.193 18.611 1.00 91.88 263 VAL A CA 1
ATOM 2136 C C . VAL A 1 263 ? -0.541 -7.366 18.599 1.00 91.88 263 VAL A C 1
ATOM 2138 O O . VAL A 1 263 ? -0.246 -7.941 19.643 1.00 91.88 263 VAL A O 1
ATOM 2141 N N . VAL A 1 264 ? -0.094 -7.742 17.405 1.00 89.19 264 VAL A N 1
ATOM 2142 C CA . VAL A 1 264 ? 0.780 -8.892 17.179 1.00 89.19 264 VAL A CA 1
ATOM 2143 C C . VAL A 1 264 ? 2.203 -8.496 17.576 1.00 89.19 264 VAL A C 1
ATOM 2145 O O . VAL A 1 264 ? 2.756 -7.574 16.972 1.00 89.19 264 VAL A O 1
ATOM 2148 N N . PRO A 1 265 ? 2.816 -9.156 18.574 1.00 84.44 265 PRO A N 1
ATOM 2149 C CA . PRO A 1 265 ? 4.142 -8.793 19.047 1.00 84.44 265 PRO A CA 1
ATOM 2150 C C . PRO A 1 265 ? 5.198 -9.310 18.068 1.00 84.44 265 PRO A C 1
ATOM 2152 O O . PRO A 1 265 ? 5.695 -10.432 18.192 1.00 84.44 265 PRO A O 1
ATOM 2155 N N . LEU A 1 266 ? 5.529 -8.489 17.075 1.00 82.44 266 LEU A N 1
ATOM 2156 C CA . LEU A 1 266 ? 6.691 -8.725 16.228 1.00 82.44 266 LEU A CA 1
ATOM 2157 C C . LEU A 1 266 ? 7.960 -8.526 17.070 1.00 82.44 266 LEU A C 1
ATOM 2159 O O . LEU A 1 266 ? 8.037 -7.614 17.892 1.00 82.44 266 LEU A O 1
ATOM 2163 N N . LYS A 1 267 ? 8.938 -9.422 16.916 1.00 74.62 267 LYS A N 1
ATOM 2164 C CA . LYS A 1 267 ? 10.271 -9.265 17.523 1.00 74.62 267 LYS A CA 1
ATOM 2165 C C . LYS A 1 267 ? 11.129 -8.383 16.603 1.00 74.62 267 LYS A C 1
ATOM 2167 O O . LYS A 1 267 ? 10.605 -7.559 15.868 1.00 74.62 267 LYS A O 1
ATOM 2172 N N . GLU A 1 268 ? 12.443 -8.588 16.588 1.00 65.62 268 GLU A N 1
ATOM 2173 C CA . GLU A 1 268 ? 13.363 -7.954 15.629 1.00 65.62 268 GLU A CA 1
ATOM 2174 C C . GLU A 1 268 ? 13.194 -8.444 14.173 1.00 65.62 268 GLU A C 1
ATOM 2176 O O . GLU A 1 268 ? 13.965 -8.047 13.308 1.00 65.62 268 GLU A O 1
ATOM 2181 N N . GLN A 1 269 ? 12.221 -9.320 13.898 1.00 71.19 269 GLN A N 1
ATOM 2182 C CA . GLN A 1 269 ? 11.950 -9.879 12.573 1.00 71.19 269 GLN A CA 1
ATOM 2183 C C . GLN A 1 269 ? 10.554 -9.466 12.108 1.00 71.19 269 GLN A C 1
ATOM 2185 O O . GLN A 1 269 ? 9.578 -9.618 12.856 1.00 71.19 269 GLN A O 1
ATOM 2190 N N . ASP A 1 270 ? 10.476 -8.978 10.872 1.00 74.69 270 ASP A N 1
ATOM 2191 C CA . ASP A 1 270 ? 9.222 -8.639 10.204 1.00 74.69 270 ASP A CA 1
ATOM 2192 C C . ASP A 1 270 ? 8.478 -9.917 9.733 1.00 74.69 270 ASP A C 1
ATOM 2194 O O . ASP A 1 270 ? 9.021 -11.031 9.793 1.00 74.69 270 ASP A O 1
ATOM 2198 N N . PRO A 1 271 ? 7.204 -9.819 9.299 1.00 78.12 271 PRO A N 1
ATOM 2199 C CA . PRO A 1 271 ? 6.462 -10.973 8.796 1.00 78.12 271 PRO A CA 1
ATOM 2200 C C . PRO A 1 271 ? 7.132 -11.678 7.605 1.00 78.12 271 PRO A C 1
ATOM 2202 O O . PRO A 1 271 ? 6.907 -12.878 7.422 1.00 78.12 271 PRO A O 1
ATOM 2205 N N . ASN A 1 272 ? 7.918 -10.963 6.787 1.00 80.69 272 ASN A N 1
ATOM 2206 C CA . ASN A 1 272 ? 8.651 -11.548 5.664 1.00 80.69 272 ASN A CA 1
ATOM 2207 C C . ASN A 1 272 ? 9.812 -12.435 6.142 1.00 80.69 272 ASN A C 1
ATOM 2209 O O . ASN A 1 272 ? 9.975 -13.533 5.608 1.00 80.69 272 ASN A O 1
ATOM 2213 N N . ASP A 1 273 ? 10.544 -12.000 7.166 1.00 79.06 273 ASP A N 1
ATOM 2214 C CA . ASP A 1 273 ? 11.688 -12.706 7.743 1.00 79.06 273 ASP A CA 1
ATOM 2215 C C . ASP A 1 273 ? 11.269 -13.967 8.516 1.00 79.06 273 ASP A C 1
ATOM 2217 O O . ASP A 1 273 ? 11.876 -15.026 8.346 1.00 79.06 273 ASP A O 1
ATOM 2221 N N . MET A 1 274 ? 10.206 -13.893 9.330 1.00 80.56 274 MET A N 1
ATOM 2222 C CA . MET A 1 274 ? 9.722 -15.062 10.092 1.00 80.56 274 MET A CA 1
ATOM 2223 C C . MET A 1 274 ? 8.995 -16.093 9.222 1.00 80.56 274 MET A C 1
ATOM 2225 O O . MET A 1 274 ? 8.887 -17.267 9.568 1.00 80.56 274 MET A O 1
ATOM 2229 N N . GLY A 1 275 ? 8.462 -15.659 8.083 1.00 80.12 275 GLY A N 1
ATOM 2230 C CA . GLY A 1 275 ? 7.702 -16.515 7.195 1.00 80.12 275 GLY A CA 1
ATOM 2231 C C . GLY A 1 275 ? 6.271 -16.801 7.662 1.00 80.12 275 GLY A C 1
ATOM 2232 O O . GLY A 1 275 ? 5.812 -16.536 8.774 1.00 80.12 275 GLY A O 1
ATOM 2233 N N . ARG A 1 276 ? 5.511 -17.363 6.724 1.00 80.88 276 ARG A N 1
ATOM 2234 C CA . ARG A 1 276 ? 4.049 -17.407 6.778 1.00 80.88 276 ARG A CA 1
ATOM 2235 C C . ARG A 1 276 ? 3.484 -18.218 7.947 1.00 80.88 276 ARG A C 1
ATOM 2237 O O . ARG A 1 276 ? 2.539 -17.775 8.594 1.00 80.88 276 ARG A O 1
ATOM 2244 N N . ASN A 1 277 ? 3.982 -19.435 8.158 1.00 84.12 277 ASN A N 1
ATOM 2245 C CA . ASN A 1 277 ? 3.400 -20.354 9.142 1.00 84.12 277 ASN A CA 1
ATOM 2246 C C . ASN A 1 277 ? 3.608 -19.841 10.567 1.00 84.12 277 ASN A C 1
ATOM 2248 O O . ASN A 1 277 ? 2.667 -19.854 11.362 1.00 84.12 277 ASN A O 1
ATOM 2252 N N . ASP A 1 278 ? 4.800 -19.321 10.843 1.00 84.50 278 ASP A N 1
ATOM 2253 C CA . ASP A 1 278 ? 5.158 -18.783 12.150 1.00 84.50 278 ASP A CA 1
ATOM 2254 C C . ASP A 1 278 ? 4.362 -17.517 12.454 1.00 84.50 278 ASP A C 1
ATOM 2256 O O . ASP A 1 278 ? 3.799 -17.407 13.543 1.00 84.50 278 ASP A O 1
ATOM 2260 N N . PHE A 1 279 ? 4.165 -16.644 11.459 1.00 86.75 279 PHE A N 1
ATOM 2261 C CA . PHE A 1 279 ? 3.272 -15.495 11.594 1.00 86.75 279 PHE A CA 1
ATOM 2262 C C . PHE A 1 279 ? 1.840 -15.907 11.971 1.00 86.75 279 PHE A C 1
ATOM 2264 O O . PHE A 1 279 ? 1.246 -15.347 12.891 1.00 86.75 279 PHE A O 1
ATOM 2271 N N . TYR A 1 280 ? 1.261 -16.914 11.306 1.00 83.75 280 TYR A N 1
ATOM 2272 C CA . TYR A 1 280 ? -0.097 -17.361 11.642 1.00 83.75 280 TYR A CA 1
ATOM 2273 C C . TYR A 1 280 ? -0.201 -17.991 13.023 1.00 83.75 280 TYR A C 1
ATOM 2275 O O . TYR A 1 280 ? -1.217 -17.808 13.696 1.00 83.75 280 TYR A O 1
ATOM 2283 N N . ASN A 1 281 ? 0.817 -18.740 13.435 1.00 86.06 281 ASN A N 1
ATOM 2284 C CA . ASN A 1 281 ? 0.872 -19.293 14.780 1.00 86.06 281 ASN A CA 1
ATOM 2285 C C . ASN A 1 281 ? 0.967 -18.169 15.817 1.00 86.06 281 ASN A C 1
ATOM 2287 O O . ASN A 1 281 ? 0.250 -18.206 16.813 1.00 86.06 281 ASN A O 1
ATOM 2291 N N . LEU A 1 282 ? 1.768 -17.135 15.547 1.00 87.06 282 LEU A N 1
ATOM 2292 C CA . LEU A 1 282 ? 1.878 -15.959 16.401 1.00 87.06 282 LEU A CA 1
ATOM 2293 C C . LEU A 1 282 ? 0.535 -15.236 16.542 1.00 87.06 282 LEU A C 1
ATOM 2295 O O . LEU A 1 282 ? 0.088 -15.018 17.664 1.00 87.06 282 LEU A O 1
ATOM 2299 N N . VAL A 1 283 ? -0.149 -14.939 15.432 1.00 84.94 283 VAL A N 1
ATOM 2300 C CA . VAL A 1 283 ? -1.474 -14.292 15.459 1.00 84.94 283 VAL A CA 1
ATOM 2301 C C . VAL A 1 283 ? -2.482 -15.123 16.255 1.00 84.94 283 VAL A C 1
ATOM 2303 O O . VAL A 1 283 ? -3.167 -14.583 17.113 1.00 84.94 283 VAL A O 1
ATOM 2306 N N . ARG A 1 284 ? -2.545 -16.443 16.028 1.00 84.69 284 ARG A N 1
ATOM 2307 C CA . ARG A 1 284 ? -3.481 -17.342 16.733 1.00 84.69 284 ARG A CA 1
ATOM 2308 C C . ARG A 1 284 ? -3.234 -17.428 18.236 1.00 84.69 284 ARG A C 1
ATOM 2310 O O . ARG A 1 284 ? -4.182 -17.625 18.986 1.00 84.69 284 ARG A O 1
ATOM 2317 N N . ASN A 1 285 ? -1.976 -17.318 18.650 1.00 86.25 285 ASN A N 1
ATOM 2318 C CA . ASN A 1 285 ? -1.574 -17.378 20.053 1.00 86.25 285 ASN A CA 1
ATOM 2319 C C . ASN A 1 285 ? -1.574 -15.997 20.727 1.00 86.25 285 ASN A C 1
ATOM 2321 O O . ASN A 1 285 ? -1.321 -15.905 21.928 1.00 86.25 285 ASN A O 1
ATOM 2325 N N . THR A 1 286 ? -1.824 -14.924 19.972 1.00 86.69 286 THR A N 1
ATOM 2326 C CA . THR A 1 286 ? -1.897 -13.568 20.514 1.00 86.69 286 THR A CA 1
ATOM 2327 C C . THR A 1 286 ? -3.327 -13.281 20.943 1.00 86.69 286 THR A C 1
ATOM 2329 O O . THR A 1 286 ? -4.258 -13.344 20.144 1.00 86.69 286 THR A O 1
ATOM 2332 N N . ASN A 1 287 ? -3.500 -12.950 22.220 1.00 84.38 287 ASN A N 1
ATOM 2333 C CA . ASN A 1 287 ? -4.805 -12.583 22.748 1.00 84.38 287 ASN A CA 1
ATOM 2334 C C . ASN A 1 287 ? -5.265 -11.232 22.193 1.00 84.38 287 ASN A C 1
ATOM 2336 O O . ASN A 1 287 ? -4.458 -10.336 21.930 1.00 84.38 287 ASN A O 1
ATOM 2340 N N . GLN A 1 288 ? -6.583 -11.075 22.080 1.00 86.38 288 GLN A N 1
ATOM 2341 C CA . GLN A 1 288 ? -7.194 -9.779 21.824 1.00 86.38 288 GLN A CA 1
ATOM 2342 C C . GLN A 1 288 ? -6.725 -8.757 22.862 1.00 86.38 288 GLN A C 1
ATOM 2344 O O . GLN A 1 288 ? -6.627 -9.055 24.054 1.00 86.38 288 GLN A O 1
ATOM 2349 N N . LEU A 1 289 ? -6.447 -7.543 22.394 1.00 85.81 289 LEU A N 1
ATOM 2350 C CA . LEU A 1 289 ? -6.058 -6.446 23.254 1.00 85.81 289 LEU A CA 1
ATOM 2351 C C . LEU A 1 289 ? -7.252 -6.029 24.117 1.00 85.81 289 LEU A C 1
ATOM 2353 O O . LEU A 1 289 ? -8.293 -5.614 23.606 1.00 85.81 289 LEU A O 1
ATOM 2357 N N . ASP A 1 290 ? -7.089 -6.135 25.431 1.00 82.75 290 ASP A N 1
ATOM 2358 C CA . ASP A 1 290 ? -8.012 -5.603 26.425 1.00 82.75 290 ASP A CA 1
ATOM 2359 C C . ASP A 1 290 ? -7.444 -4.320 27.056 1.00 82.75 290 ASP A C 1
ATOM 2361 O O . ASP A 1 290 ? -6.286 -3.948 26.845 1.00 82.75 290 ASP A O 1
ATOM 2365 N N . LEU A 1 291 ? -8.262 -3.618 27.847 1.00 75.44 291 LEU A N 1
ATOM 2366 C CA . LEU A 1 291 ? -7.839 -2.378 28.508 1.00 75.44 291 LEU A CA 1
ATOM 2367 C C . LEU A 1 291 ? -6.624 -2.596 29.425 1.00 75.44 291 LEU A C 1
ATOM 2369 O O . LEU A 1 291 ? -5.734 -1.749 29.472 1.00 75.44 291 LEU A O 1
ATOM 2373 N N . SER A 1 292 ? -6.554 -3.736 30.123 1.00 75.25 292 SER A N 1
ATOM 2374 C CA . SER A 1 292 ? -5.429 -4.056 31.011 1.00 75.25 292 SER A CA 1
ATOM 2375 C C . SER A 1 292 ? -4.119 -4.198 30.232 1.00 75.25 292 SER A C 1
ATOM 2377 O O . SER A 1 292 ? -3.106 -3.600 30.601 1.00 75.25 292 SER A O 1
ATOM 2379 N N . SER A 1 293 ? -4.135 -4.947 29.130 1.00 78.00 293 SER A N 1
ATOM 2380 C CA . SER A 1 293 ? -2.970 -5.179 28.274 1.00 78.00 293 SER A CA 1
ATOM 2381 C C . SER A 1 293 ? -2.561 -3.916 27.524 1.00 78.00 293 SER A C 1
ATOM 2383 O O . SER A 1 293 ? -1.368 -3.638 27.420 1.00 78.00 293 SER A O 1
ATOM 2385 N N . LEU A 1 294 ? -3.524 -3.101 27.079 1.00 79.69 294 LEU A N 1
ATOM 2386 C CA . LEU A 1 294 ? -3.256 -1.795 26.473 1.00 79.69 294 LEU A CA 1
ATOM 2387 C C . LEU A 1 294 ? -2.500 -0.878 27.445 1.00 79.69 294 LEU A C 1
ATOM 2389 O O . LEU A 1 294 ? -1.494 -0.276 27.071 1.00 79.69 294 LEU A O 1
ATOM 2393 N N . VAL A 1 295 ? -2.962 -0.788 28.695 1.00 76.06 295 VAL A N 1
ATOM 2394 C CA . VAL A 1 295 ? -2.314 0.029 29.730 1.00 76.06 295 VAL A CA 1
ATOM 2395 C C . VAL A 1 295 ? -0.912 -0.501 30.043 1.00 76.06 295 VAL A C 1
ATOM 2397 O O . VAL A 1 295 ? 0.032 0.284 30.070 1.00 76.06 295 VAL A O 1
ATOM 2400 N N . LYS A 1 296 ? -0.741 -1.822 30.199 1.00 79.75 296 LYS A N 1
ATOM 2401 C CA . LYS A 1 296 ? 0.581 -2.442 30.413 1.00 79.75 296 LYS A CA 1
ATOM 2402 C C . LYS A 1 296 ? 1.565 -2.111 29.289 1.00 79.75 296 LYS A C 1
ATOM 2404 O O . LYS A 1 296 ? 2.686 -1.709 29.579 1.00 79.75 296 LYS A O 1
A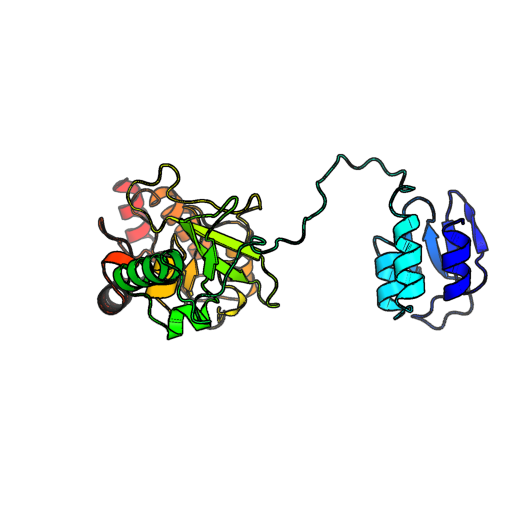TOM 2409 N N . LEU A 1 297 ? 1.136 -2.223 28.030 1.00 78.94 297 LEU A N 1
ATOM 2410 C CA . LEU A 1 297 ? 1.974 -1.907 26.870 1.00 78.94 297 LEU A CA 1
ATOM 2411 C C . LEU A 1 297 ? 2.345 -0.420 26.804 1.00 78.94 297 LEU A C 1
ATOM 2413 O O . LEU A 1 297 ? 3.458 -0.087 26.408 1.00 78.94 297 LEU A O 1
ATOM 2417 N N . LYS A 1 298 ? 1.448 0.483 27.225 1.00 78.44 298 LYS A N 1
ATOM 2418 C CA . LYS A 1 298 ? 1.760 1.918 27.326 1.00 78.44 298 LYS A CA 1
ATOM 2419 C C . LYS A 1 298 ? 2.835 2.217 28.376 1.00 78.44 298 LYS A C 1
ATOM 2421 O O . LYS A 1 298 ? 3.582 3.165 28.182 1.00 78.44 298 LYS A O 1
ATOM 2426 N N . PHE A 1 299 ? 2.912 1.438 29.458 1.00 77.00 299 PHE A N 1
ATOM 2427 C CA . PHE A 1 299 ? 3.926 1.603 30.510 1.00 77.00 299 PHE A CA 1
ATOM 2428 C C . PHE A 1 299 ? 5.291 0.984 30.170 1.00 77.00 299 PHE A C 1
ATOM 2430 O O . PHE A 1 299 ? 6.272 1.302 30.833 1.00 77.00 299 PHE A O 1
ATOM 2437 N N . SER A 1 300 ? 5.366 0.096 29.174 1.00 70.25 300 SER A N 1
ATOM 2438 C CA . SER A 1 300 ? 6.620 -0.537 28.732 1.00 70.25 300 SER A CA 1
ATOM 2439 C C . SER A 1 300 ? 7.391 0.249 27.661 1.00 70.25 300 SER A C 1
ATOM 2441 O O . SER A 1 300 ? 8.414 -0.237 27.185 1.00 70.25 300 SER A O 1
ATOM 2443 N N . ILE A 1 301 ? 6.882 1.415 27.253 1.00 68.56 301 ILE A N 1
ATOM 2444 C CA . ILE A 1 301 ? 7.456 2.318 26.237 1.00 68.56 301 ILE A CA 1
ATOM 2445 C C . ILE A 1 301 ? 7.956 3.576 26.938 1.00 68.56 301 ILE A C 1
ATOM 2447 O O . ILE A 1 301 ? 9.037 4.068 26.552 1.00 68.56 301 ILE A O 1
#